Protein AF-A0A2D5YRC3-F1 (afdb_monomer)

Foldseek 3Di:
DDDDDPPPPPPPDPDDDDDDDDDDDDDPDVVVVVVVVVVLVVLLPQQFAADCQFLQVQQPPSVVLLNVLVVLQDDLVVVQVVCCVVPVAGDFLLVSLVSLQVSLVVSLVSLCVSDDPDPVSVLLSVVLNVQRPQDPVSVVVVVVCCVVPVVSRRDGDDPVDPVSVVVCVVSRGPNLLSSQLSVCNRRDHFWQDFWAFLDPPQPSGDPSSNVVNVLSVVLLVVVLVVLVPDDPVNLVVLCVQQVLQQVDDDPDSVRSSVSSSVVSRGDIAGTWGDDPNAIAREAGDRDPAAAELCQQCDPPVVPRGHVLSVLLNVLSSCVSSVPRHFYEYEYRRAYDPVNCVSSVVSGYHYHRD

Mean predicted aligned error: 10.57 Å

Nearest PDB structures (foldseek):
  8wyd-assembly1_A  TM=2.231E-01  e=2.700E+00  Bacillus subtilis
  4kly-assembly1_A  TM=2.829E-01  e=9.266E+00  gamma proteobacterium 'Hot 75m4'

Structure (mmCIF, N/CA/C/O backbone):
data_AF-A0A2D5YRC3-F1
#
_entry.id   AF-A0A2D5YRC3-F1
#
loop_
_atom_site.group_PDB
_atom_site.id
_atom_site.type_symbol
_atom_site.label_atom_id
_atom_site.label_alt_id
_atom_site.label_comp_id
_atom_site.label_asym_id
_atom_site.label_entity_id
_atom_site.label_seq_id
_atom_site.pdbx_PDB_ins_code
_atom_site.Cartn_x
_atom_site.Cartn_y
_atom_site.Cartn_z
_atom_site.occupancy
_atom_site.B_iso_or_equiv
_atom_site.auth_seq_id
_atom_site.auth_comp_id
_atom_site.auth_asym_id
_atom_site.auth_atom_id
_atom_site.pdbx_PDB_model_num
ATOM 1 N N . MET A 1 1 ? -42.669 -10.098 50.858 1.00 32.28 1 MET A N 1
ATOM 2 C CA . MET A 1 1 ? -41.729 -10.599 49.834 1.00 32.28 1 MET A CA 1
ATOM 3 C C . MET A 1 1 ? -42.203 -10.123 48.467 1.00 32.28 1 MET A C 1
ATOM 5 O O . MET A 1 1 ? -43.185 -10.661 47.974 1.00 32.28 1 MET A O 1
ATOM 9 N N . PRO A 1 2 ? -41.599 -9.055 47.922 1.00 34.03 2 PRO A N 1
ATOM 10 C CA . PRO A 1 2 ? -41.966 -8.468 46.635 1.00 34.03 2 PRO A CA 1
ATOM 11 C C . PRO A 1 2 ? -40.951 -8.850 45.546 1.00 34.03 2 PRO A C 1
ATOM 13 O O . PRO A 1 2 ? -39.771 -8.853 45.845 1.00 34.03 2 PRO A O 1
ATOM 16 N N . TYR A 1 3 ? -41.384 -9.105 44.307 1.00 28.97 3 TYR A N 1
ATOM 17 C CA . TYR A 1 3 ? -40.610 -8.854 43.074 1.00 28.97 3 TYR A CA 1
ATOM 18 C C . TYR A 1 3 ? -41.545 -8.940 41.868 1.00 28.97 3 TYR A C 1
ATOM 20 O O . TYR A 1 3 ? -41.539 -9.912 41.132 1.00 28.97 3 TYR A O 1
ATOM 28 N N . PHE A 1 4 ? -42.367 -7.920 41.670 1.00 31.36 4 PHE A N 1
ATOM 29 C CA . PHE A 1 4 ? -42.909 -7.557 40.364 1.00 31.36 4 PHE A CA 1
ATOM 30 C C . PHE A 1 4 ? -43.275 -6.075 40.465 1.00 31.36 4 PHE A C 1
ATOM 32 O O . PHE A 1 4 ? -43.745 -5.632 41.513 1.00 31.36 4 PHE A O 1
ATOM 39 N N . THR A 1 5 ? -43.078 -5.317 39.385 1.00 35.81 5 THR A N 1
ATOM 40 C CA . THR A 1 5 ? -43.432 -3.887 39.233 1.00 35.81 5 THR A CA 1
ATOM 41 C C . THR A 1 5 ? -42.382 -2.841 39.654 1.00 35.81 5 THR A C 1
ATOM 43 O O . THR A 1 5 ? -42.662 -1.954 40.446 1.00 35.81 5 THR A O 1
ATOM 46 N N . ILE A 1 6 ? -41.193 -2.853 39.034 1.00 32.75 6 ILE A N 1
ATOM 47 C CA . ILE A 1 6 ? -40.438 -1.610 38.743 1.00 32.75 6 ILE A CA 1
ATOM 48 C C . ILE A 1 6 ? -39.895 -1.709 37.310 1.00 32.75 6 ILE A C 1
ATOM 50 O O . ILE A 1 6 ? -38.700 -1.803 37.058 1.00 32.75 6 ILE A O 1
ATOM 54 N N . LEU A 1 7 ? -40.815 -1.753 36.349 1.00 30.66 7 LEU A N 1
ATOM 55 C CA . LEU A 1 7 ? -40.525 -1.609 34.922 1.00 30.66 7 LEU A CA 1
ATOM 56 C C . LEU A 1 7 ? -41.537 -0.629 34.317 1.00 30.66 7 LEU A C 1
ATOM 58 O O . LEU A 1 7 ? -42.213 -0.964 33.360 1.00 30.66 7 LEU A O 1
ATOM 62 N N . PHE A 1 8 ? -41.725 0.545 34.933 1.00 29.80 8 PHE A N 1
ATOM 63 C CA . PHE A 1 8 ? -42.614 1.579 34.375 1.00 29.80 8 PHE A CA 1
ATOM 64 C C . PHE A 1 8 ? -42.288 3.035 34.769 1.00 29.80 8 PHE A C 1
ATOM 66 O O . PHE A 1 8 ? -43.007 3.940 34.367 1.00 29.80 8 PHE A O 1
ATOM 73 N N . PHE A 1 9 ? -41.192 3.307 35.495 1.00 27.80 9 PHE A N 1
ATOM 74 C CA . PHE A 1 9 ? -40.934 4.648 36.057 1.00 27.80 9 PHE A CA 1
ATOM 75 C C . PHE A 1 9 ? -39.729 5.426 35.493 1.00 27.80 9 PHE A C 1
ATOM 77 O O . PHE A 1 9 ? -39.383 6.470 36.031 1.00 27.80 9 PHE A O 1
ATOM 84 N N . LEU A 1 10 ? -39.121 5.000 34.377 1.00 29.45 10 LEU A N 1
ATOM 85 C CA . LEU A 1 10 ? -38.036 5.761 33.717 1.00 29.45 10 LEU A CA 1
ATOM 86 C C . LEU A 1 10 ? -38.432 6.404 32.373 1.00 29.45 10 LEU A C 1
ATOM 88 O O . LEU A 1 10 ? -37.564 6.852 31.629 1.00 29.45 10 LEU A O 1
ATOM 92 N N . LEU A 1 11 ? -39.733 6.501 32.069 1.00 29.42 11 LEU A N 1
ATOM 93 C CA . LEU A 1 11 ? -40.248 7.192 30.871 1.00 29.42 11 LEU A CA 1
ATOM 94 C C . LEU A 1 11 ? -40.701 8.644 31.111 1.00 29.42 11 LEU A C 1
ATOM 96 O O . LEU A 1 11 ? -41.151 9.298 30.178 1.00 29.42 11 LEU A O 1
ATOM 100 N N . PHE A 1 12 ? -40.540 9.191 32.317 1.00 32.06 12 PHE A N 1
ATOM 101 C CA . PHE A 1 12 ? -40.972 10.556 32.639 1.00 32.06 12 PHE A CA 1
ATOM 102 C C . PHE A 1 12 ? -39.843 11.387 33.254 1.00 32.06 12 PHE A C 1
ATOM 104 O O . PHE A 1 12 ? -39.864 11.703 34.436 1.00 32.06 12 PHE A O 1
ATOM 111 N N . SER A 1 13 ? -38.840 11.749 32.449 1.00 27.89 13 SER A N 1
ATOM 112 C CA . SER A 1 13 ? -38.094 13.002 32.663 1.00 27.89 13 SER A CA 1
ATOM 113 C C . SER A 1 13 ? -37.314 13.407 31.408 1.00 27.89 13 SER A C 1
ATOM 115 O O . SER A 1 13 ? -36.090 13.482 31.382 1.00 27.89 13 SER A O 1
ATOM 117 N N . CYS A 1 14 ? -38.040 13.630 30.313 1.00 31.09 14 CYS A N 1
ATOM 118 C CA . CYS A 1 14 ? -37.524 14.362 29.157 1.00 31.09 14 CYS A CA 1
ATOM 119 C C . CYS A 1 14 ? -38.519 15.471 28.811 1.00 31.09 14 CYS A C 1
ATOM 121 O O . CYS A 1 14 ? -39.152 15.490 27.763 1.00 31.09 14 CYS A O 1
ATOM 123 N N . ALA A 1 15 ? -38.714 16.367 29.769 1.00 34.16 15 ALA A N 1
ATOM 124 C CA . ALA A 1 15 ? -39.459 17.593 29.573 1.00 34.16 15 ALA A CA 1
ATOM 125 C C . ALA A 1 15 ? -38.749 18.682 30.370 1.00 34.16 15 ALA A C 1
ATOM 127 O O . ALA A 1 15 ? -39.014 18.836 31.553 1.00 34.16 15 ALA A O 1
ATOM 128 N N . GLN A 1 16 ? -37.805 19.379 29.730 1.00 29.97 16 GLN A N 1
ATOM 129 C CA . GLN A 1 16 ? -37.694 20.843 29.755 1.00 29.97 16 GLN A CA 1
ATOM 130 C C . GLN A 1 16 ? -36.421 21.317 29.031 1.00 29.97 16 GLN A C 1
ATOM 132 O O . GLN A 1 16 ? -35.329 20.801 29.242 1.00 29.97 16 GLN A O 1
ATOM 137 N N . HIS A 1 17 ? -36.621 22.332 28.184 1.00 26.22 17 HIS A N 1
ATOM 138 C CA . HIS A 1 17 ? -35.658 23.102 27.384 1.00 26.22 17 HIS A CA 1
ATOM 139 C C . HIS A 1 17 ? -35.199 22.540 26.028 1.00 26.22 17 HIS A C 1
ATOM 141 O O . HIS A 1 17 ? -34.015 22.367 25.757 1.00 26.22 17 HIS A O 1
ATOM 147 N N . ILE A 1 18 ? -36.164 22.434 25.106 1.00 29.16 18 ILE A N 1
ATOM 148 C CA . ILE A 1 18 ? -35.938 22.730 23.683 1.00 29.16 18 ILE A CA 1
ATOM 149 C C . ILE A 1 18 ? -36.705 24.015 23.356 1.00 29.16 18 ILE A C 1
ATOM 151 O O . ILE A 1 18 ? -37.932 24.021 23.284 1.00 29.16 18 ILE A O 1
ATOM 155 N N . SER A 1 19 ? -35.971 25.108 23.151 1.00 25.34 19 SER A N 1
ATOM 156 C CA . SER A 1 19 ? -36.488 26.319 22.516 1.00 25.34 19 SER A CA 1
ATOM 157 C C . SER A 1 19 ? -36.178 26.246 21.022 1.00 25.34 19 SER A C 1
ATOM 159 O O . SER A 1 19 ? -35.036 26.437 20.622 1.00 25.34 19 SER A O 1
ATOM 161 N N . ARG A 1 20 ? -37.227 25.984 20.234 1.00 25.20 20 ARG A N 1
ATOM 162 C CA . ARG A 1 20 ? -37.438 26.361 18.822 1.00 25.20 20 ARG A CA 1
ATOM 163 C C . ARG A 1 20 ? -36.352 26.015 17.792 1.00 25.20 20 ARG A C 1
ATOM 165 O O . ARG A 1 20 ? -35.453 26.810 17.559 1.00 25.20 20 ARG A O 1
ATOM 172 N N . LEU A 1 21 ? -36.618 24.960 17.017 1.00 27.08 21 LEU A N 1
ATOM 173 C CA . LEU A 1 21 ? -36.685 25.009 15.545 1.00 27.08 21 LEU A CA 1
ATOM 174 C C . LEU A 1 21 ? -37.816 24.058 15.078 1.00 27.08 21 LEU A C 1
ATOM 176 O O . LEU A 1 21 ? -37.984 23.009 15.705 1.00 27.08 21 LEU A O 1
ATOM 180 N N . PRO A 1 22 ? -38.629 24.427 14.066 1.00 30.59 22 PRO A N 1
ATOM 181 C CA . PRO A 1 22 ? -39.824 23.678 13.678 1.00 30.59 22 PRO A CA 1
ATOM 182 C C . PRO A 1 22 ? -39.514 22.455 12.802 1.00 30.59 22 PRO A C 1
ATOM 184 O O . PRO A 1 22 ? -38.499 22.395 12.108 1.00 30.59 22 PRO A O 1
ATOM 187 N N . SER A 1 23 ? -40.426 21.490 12.902 1.00 31.86 23 SER A N 1
ATOM 188 C CA . SER A 1 23 ? -40.458 20.164 12.292 1.00 31.86 23 SER A CA 1
ATOM 189 C C . SER A 1 23 ? -40.674 20.185 10.779 1.00 31.86 23 SER A C 1
ATOM 191 O O . SER A 1 23 ? -41.345 21.074 10.270 1.00 31.86 23 SER A O 1
ATOM 193 N N . ASP A 1 24 ? -40.195 19.142 10.092 1.00 30.03 24 ASP A N 1
ATOM 194 C CA . ASP A 1 24 ? -41.127 18.173 9.500 1.00 30.03 24 ASP A CA 1
ATOM 195 C C . ASP A 1 24 ? -40.459 16.836 9.118 1.00 30.03 24 ASP A C 1
ATOM 197 O O . ASP A 1 24 ? -39.491 16.792 8.365 1.00 30.03 24 ASP A O 1
ATOM 201 N N . ASN A 1 25 ? -41.059 15.767 9.669 1.00 29.86 25 ASN A N 1
ATOM 202 C CA . ASN A 1 25 ? -41.104 14.352 9.255 1.00 29.86 25 ASN A CA 1
ATOM 203 C C . ASN A 1 25 ? -39.782 13.551 9.196 1.00 29.86 25 ASN A C 1
ATOM 205 O O . ASN A 1 25 ? -38.933 13.788 8.350 1.00 29.86 25 ASN A O 1
ATOM 209 N N . GLY A 1 26 ? -39.532 12.501 9.985 1.00 27.30 26 GLY A N 1
ATOM 210 C CA . GLY A 1 26 ? -40.342 11.723 10.924 1.00 27.30 26 GLY A CA 1
ATOM 211 C C . GLY A 1 26 ? -39.486 10.569 11.494 1.00 27.30 26 GLY A C 1
ATOM 212 O O . GLY A 1 26 ? -38.502 10.160 10.880 1.00 27.30 26 GLY A O 1
ATOM 213 N N . ASP A 1 27 ? -39.863 10.079 12.677 1.00 30.39 27 ASP A N 1
ATOM 214 C CA . ASP A 1 27 ? -39.301 8.941 13.431 1.00 30.39 27 ASP A CA 1
ATOM 215 C C . ASP A 1 27 ? -37.954 9.111 14.155 1.00 30.39 27 ASP A C 1
ATOM 217 O O . ASP A 1 27 ? -36.992 8.353 13.992 1.00 30.39 27 ASP A O 1
ATOM 221 N N . ASN A 1 28 ? -37.960 10.025 15.129 1.00 42.31 28 ASN A N 1
ATOM 222 C CA . ASN A 1 28 ? -37.022 10.033 16.256 1.00 42.31 28 ASN A CA 1
ATOM 223 C C . ASN A 1 28 ? -37.337 8.908 17.253 1.00 42.31 28 ASN A C 1
ATOM 225 O O . ASN A 1 28 ? -37.752 9.140 18.385 1.00 42.31 28 ASN A O 1
ATOM 229 N N . ASN A 1 29 ? -37.104 7.667 16.839 1.00 37.03 29 ASN A N 1
ATOM 230 C CA . ASN A 1 29 ? -37.024 6.551 17.766 1.00 37.03 29 ASN A CA 1
ATOM 231 C C . ASN A 1 29 ? -35.542 6.396 18.140 1.00 37.03 29 ASN A C 1
ATOM 233 O O . ASN A 1 29 ? -34.728 6.061 17.282 1.00 37.03 29 ASN A O 1
ATOM 237 N N . CYS A 1 30 ? -35.135 6.651 19.388 1.00 38.47 30 CYS A N 1
ATOM 238 C CA . CYS A 1 30 ? -33.737 6.448 19.812 1.00 38.47 30 CYS A CA 1
ATOM 239 C C . CYS A 1 30 ? -33.270 5.001 19.557 1.00 38.47 30 CYS A C 1
ATOM 241 O O . CYS A 1 30 ? -32.105 4.773 19.232 1.00 38.47 30 CYS A O 1
ATOM 243 N N . ALA A 1 31 ? -34.201 4.041 19.580 1.00 33.94 31 ALA A N 1
ATOM 244 C CA . ALA A 1 31 ? -33.980 2.679 19.109 1.00 33.94 31 ALA A CA 1
ATOM 245 C C . ALA A 1 31 ? -33.662 2.623 17.601 1.00 33.94 31 ALA A C 1
ATOM 247 O O . ALA A 1 31 ? -32.717 1.942 17.215 1.00 33.94 31 ALA A O 1
ATOM 248 N N . ASN A 1 32 ? -34.347 3.392 16.748 1.00 32.81 32 ASN A N 1
ATOM 249 C CA . ASN A 1 32 ? -34.021 3.529 15.321 1.00 32.81 32 ASN A CA 1
ATOM 250 C C . ASN A 1 32 ? -32.721 4.303 15.090 1.00 32.81 32 ASN A C 1
ATOM 252 O O . ASN A 1 32 ? -32.012 3.979 14.151 1.00 32.81 32 ASN A O 1
ATOM 256 N N . ALA A 1 33 ? -32.338 5.259 15.940 1.00 37.16 33 ALA A N 1
ATOM 257 C CA . ALA A 1 33 ? -31.041 5.932 15.847 1.00 37.16 33 ALA A CA 1
ATOM 258 C C . ALA A 1 33 ? -29.884 4.983 16.209 1.00 37.16 33 ALA A C 1
ATOM 260 O O . ALA A 1 33 ? -28.882 4.945 15.500 1.00 37.16 33 ALA A O 1
ATOM 261 N N . VAL A 1 34 ? -30.035 4.153 17.248 1.00 36.00 34 VAL A N 1
ATOM 262 C CA . VAL A 1 34 ? -29.069 3.095 17.599 1.00 36.00 34 VAL A CA 1
ATOM 263 C C . VAL A 1 34 ? -29.052 1.997 16.533 1.00 36.00 34 VAL A C 1
ATOM 265 O O . VAL A 1 34 ? -27.975 1.575 16.121 1.00 36.00 34 VAL A O 1
ATOM 268 N N . THR A 1 35 ? -30.209 1.606 15.996 1.00 32.25 35 THR A N 1
ATOM 269 C CA . THR A 1 35 ? -30.315 0.617 14.910 1.00 32.25 35 THR A CA 1
ATOM 270 C C . THR A 1 35 ? -29.808 1.176 13.579 1.00 32.25 35 THR A C 1
ATOM 272 O O . THR A 1 35 ? -29.216 0.429 12.816 1.00 32.25 35 THR A O 1
ATOM 275 N N . ASN A 1 36 ? -29.926 2.480 13.310 1.00 33.53 36 ASN A N 1
ATOM 276 C CA . ASN A 1 36 ? -29.355 3.159 12.139 1.00 33.53 36 ASN A CA 1
ATOM 277 C C . ASN A 1 36 ? -27.864 3.467 12.310 1.00 33.53 36 ASN A C 1
ATOM 279 O O . ASN A 1 36 ? -27.140 3.505 11.321 1.00 33.53 36 ASN A O 1
ATOM 283 N N . ILE A 1 37 ? -27.352 3.612 13.535 1.00 38.00 37 ILE A N 1
ATOM 284 C CA . ILE A 1 37 ? -25.907 3.627 13.814 1.00 38.00 37 ILE A CA 1
ATOM 285 C C . ILE A 1 37 ? -25.335 2.221 13.631 1.00 38.00 37 ILE A C 1
ATOM 287 O O . ILE A 1 37 ? -24.333 2.078 12.935 1.00 38.00 37 ILE A O 1
ATOM 291 N N . TYR A 1 38 ? -26.000 1.186 14.151 1.00 29.66 38 TYR A N 1
ATOM 292 C CA . TYR A 1 38 ? -25.637 -0.201 13.877 1.00 29.66 38 TYR A CA 1
ATOM 293 C C . TYR A 1 38 ? -25.810 -0.547 12.399 1.00 29.66 38 TYR A C 1
ATOM 295 O O . TYR A 1 38 ? -24.942 -1.233 11.898 1.00 29.66 38 TYR A O 1
ATOM 303 N N . ARG A 1 39 ? -26.808 -0.021 11.671 1.00 30.38 39 ARG A N 1
ATOM 304 C CA . ARG A 1 39 ? -27.003 -0.243 10.222 1.00 30.38 39 ARG A CA 1
ATOM 305 C C . ARG A 1 39 ? -26.030 0.537 9.341 1.00 30.38 39 ARG A C 1
ATOM 307 O O . ARG A 1 39 ? -25.493 -0.014 8.387 1.00 30.38 39 ARG A O 1
ATOM 314 N N . SER A 1 40 ? -25.707 1.780 9.690 1.00 32.69 40 SER A N 1
ATOM 315 C CA . SER A 1 40 ? -24.671 2.563 8.995 1.00 32.69 40 SER A CA 1
ATOM 316 C C . SER A 1 40 ? -23.252 2.062 9.289 1.00 32.69 40 SER A C 1
ATOM 318 O O . SER A 1 40 ? -22.365 2.244 8.459 1.00 32.69 40 SER A O 1
ATOM 320 N N . HIS A 1 41 ? -23.040 1.372 10.418 1.00 35.47 41 HIS A N 1
ATOM 321 C CA . HIS A 1 41 ? -21.817 0.613 10.703 1.00 35.47 41 HIS A CA 1
ATOM 322 C C . HIS A 1 41 ? -21.912 -0.875 10.307 1.00 35.47 41 HIS A C 1
ATOM 324 O O . HIS A 1 41 ? -20.880 -1.536 10.274 1.00 35.47 41 HIS A O 1
ATOM 330 N N . SER A 1 42 ? -23.094 -1.426 9.997 1.00 31.36 42 SER A N 1
ATOM 331 C CA . SER A 1 42 ? -23.274 -2.818 9.544 1.00 31.36 42 SER A CA 1
ATOM 332 C C . SER A 1 42 ? -23.328 -2.946 8.035 1.00 31.36 42 SER A C 1
ATOM 334 O O . SER A 1 42 ? -23.091 -4.040 7.538 1.00 31.36 42 SER A O 1
ATOM 336 N N . ASN A 1 43 ? -23.528 -1.855 7.296 1.00 35.66 43 ASN A N 1
ATOM 337 C CA . ASN A 1 43 ? -23.305 -1.822 5.851 1.00 35.66 43 ASN A CA 1
ATOM 338 C C . ASN A 1 43 ? -21.802 -1.685 5.527 1.00 35.66 43 ASN A C 1
ATOM 340 O O . ASN A 1 43 ? -21.400 -1.003 4.590 1.00 35.66 43 ASN A O 1
ATOM 344 N N . TYR A 1 44 ? -20.954 -2.387 6.290 1.00 43.34 44 TYR A N 1
ATOM 345 C CA . TYR A 1 44 ? -19.721 -2.972 5.765 1.00 43.34 44 TYR A CA 1
ATOM 346 C C . TYR A 1 44 ? -20.132 -4.077 4.785 1.00 43.34 44 TYR A C 1
ATOM 348 O O . TYR A 1 44 ? -19.992 -5.265 5.071 1.00 43.34 44 TYR A O 1
ATOM 356 N N . THR A 1 45 ? -20.678 -3.718 3.626 1.00 46.75 45 THR A N 1
ATOM 357 C CA . THR A 1 45 ? -20.771 -4.671 2.521 1.00 46.75 45 THR A CA 1
ATOM 358 C C . THR A 1 45 ? -19.364 -4.806 1.963 1.00 46.75 45 THR A C 1
ATOM 360 O O . THR A 1 45 ? -18.965 -4.071 1.063 1.00 46.75 45 THR A O 1
ATOM 363 N N . ASN A 1 46 ? -18.570 -5.676 2.592 1.00 57.47 46 ASN A N 1
ATOM 364 C CA . ASN A 1 46 ? -17.335 -6.162 2.001 1.00 57.47 46 ASN A CA 1
ATOM 365 C C . ASN A 1 46 ? -17.739 -6.843 0.693 1.00 57.47 46 ASN A C 1
ATOM 367 O O . ASN A 1 46 ? -18.409 -7.872 0.728 1.00 57.47 46 ASN A O 1
ATOM 371 N N . ARG A 1 47 ? -17.424 -6.218 -0.443 1.00 72.31 47 ARG A N 1
ATOM 372 C CA . ARG A 1 47 ? -17.851 -6.725 -1.756 1.00 72.31 47 ARG A CA 1
ATOM 373 C C . ARG A 1 47 ? -16.996 -7.893 -2.239 1.00 72.31 47 ARG A C 1
ATOM 375 O O . ARG A 1 47 ? -17.316 -8.520 -3.240 1.00 72.31 47 ARG A O 1
ATOM 382 N N . ILE A 1 48 ? -15.924 -8.201 -1.515 1.00 79.94 48 ILE A N 1
ATOM 383 C CA . ILE A 1 48 ? -15.022 -9.300 -1.826 1.00 79.94 48 ILE A CA 1
ATOM 384 C C . ILE A 1 48 ? -15.491 -10.525 -1.054 1.00 79.94 48 ILE A C 1
ATOM 386 O O . ILE A 1 48 ? -15.527 -10.523 0.181 1.00 79.94 48 ILE A O 1
ATOM 390 N N . GLN A 1 49 ? -15.827 -11.583 -1.779 1.00 83.19 49 GLN A N 1
ATOM 391 C CA . GLN A 1 49 ? -16.165 -12.873 -1.194 1.00 83.19 49 GLN A CA 1
ATOM 392 C C . GLN A 1 49 ? -14.907 -13.724 -0.998 1.00 83.19 49 GLN A C 1
ATOM 394 O O . GLN A 1 49 ? -13.901 -13.542 -1.682 1.00 83.19 49 GLN A O 1
ATOM 399 N N . VAL A 1 50 ? -14.954 -14.639 -0.031 1.00 82.88 50 VAL A N 1
ATOM 400 C CA . VAL A 1 50 ? -13.892 -15.631 0.166 1.00 82.88 50 VAL A CA 1
ATOM 401 C C . VAL A 1 50 ? -13.918 -16.596 -1.019 1.00 82.88 50 VAL A C 1
ATOM 403 O O . VAL A 1 50 ? -14.912 -17.293 -1.218 1.00 82.88 50 VAL A O 1
ATOM 406 N N . SER A 1 51 ? -12.842 -16.645 -1.805 1.00 86.75 51 SER A N 1
ATOM 407 C CA . SER A 1 51 ? -12.755 -17.603 -2.911 1.00 86.75 51 SER A CA 1
ATOM 408 C C . SER A 1 51 ? -12.631 -19.032 -2.354 1.00 86.75 51 SER A C 1
ATOM 410 O O . SER A 1 51 ? -11.886 -19.222 -1.394 1.00 86.75 51 SER A O 1
ATOM 412 N N . PRO A 1 52 ? -13.273 -20.059 -2.947 1.00 85.69 52 PRO A N 1
ATOM 413 C CA . PRO A 1 52 ? -13.297 -21.420 -2.390 1.00 85.69 52 PRO A CA 1
ATOM 414 C C . PRO A 1 52 ? -11.918 -22.034 -2.096 1.00 85.69 52 PRO A C 1
ATOM 416 O O . PRO A 1 52 ? -11.770 -22.799 -1.149 1.00 85.69 52 PRO A O 1
ATOM 419 N N . ASN A 1 53 ? -10.900 -21.664 -2.877 1.00 85.69 53 ASN A N 1
ATOM 420 C CA . ASN A 1 53 ? -9.536 -22.182 -2.749 1.00 85.69 53 ASN A CA 1
ATOM 421 C C . ASN A 1 53 ? -8.570 -21.220 -2.032 1.00 85.69 53 ASN A C 1
ATOM 423 O O . ASN A 1 53 ? -7.364 -21.484 -1.993 1.00 85.69 53 ASN A O 1
ATOM 427 N N . SER A 1 54 ? -9.063 -20.103 -1.483 1.00 88.81 54 SER A N 1
ATOM 428 C CA . SER A 1 54 ? -8.225 -19.105 -0.812 1.00 88.81 54 SER A CA 1
ATOM 429 C C . SER A 1 54 ? -7.799 -19.538 0.594 1.00 88.81 54 SER A C 1
ATOM 431 O O . SER A 1 54 ? -8.355 -20.463 1.192 1.00 88.81 54 SER A O 1
ATOM 433 N N . HIS A 1 55 ? -6.826 -18.825 1.169 1.00 87.19 55 HIS A N 1
ATOM 434 C CA . HIS A 1 55 ? -6.383 -19.047 2.553 1.00 87.19 55 HIS A CA 1
ATOM 435 C C . HIS A 1 55 ? -7.522 -18.879 3.571 1.00 87.19 55 HIS A C 1
ATOM 437 O O . HIS A 1 55 ? -7.619 -19.629 4.539 1.00 87.19 55 HIS A O 1
ATOM 443 N N . GLY A 1 56 ? -8.418 -17.921 3.333 1.00 87.81 56 GLY A N 1
ATOM 444 C CA . GLY A 1 56 ? -9.594 -17.633 4.151 1.00 87.81 56 GLY A CA 1
ATOM 445 C C . GLY A 1 56 ? -10.625 -18.759 4.153 1.00 87.81 56 GLY A C 1
ATOM 446 O O . GLY A 1 56 ? -11.205 -19.024 5.203 1.00 87.81 56 GLY A O 1
ATOM 447 N N . ALA A 1 57 ? -10.809 -19.474 3.036 1.00 87.69 57 ALA A N 1
ATOM 448 C CA . ALA A 1 57 ? -11.713 -20.628 2.975 1.00 87.69 57 ALA A CA 1
ATOM 449 C C . ALA A 1 57 ? -11.234 -21.789 3.860 1.00 87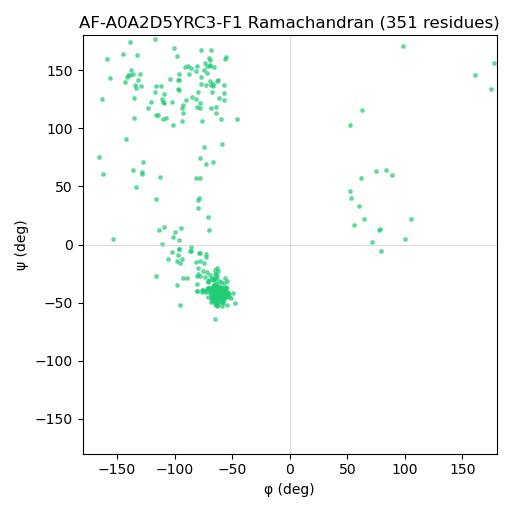.69 57 ALA A C 1
ATOM 451 O O . ALA A 1 57 ? -12.040 -22.528 4.422 1.00 87.69 57 ALA A O 1
ATOM 452 N N . ARG A 1 58 ? -9.914 -21.911 4.045 1.00 85.94 58 ARG A N 1
ATOM 453 C CA . ARG A 1 58 ? -9.283 -22.930 4.901 1.00 85.94 58 ARG A CA 1
ATOM 454 C C . ARG A 1 58 ? -9.341 -22.582 6.390 1.00 85.94 58 ARG A C 1
ATOM 456 O O . ARG A 1 58 ? -8.956 -23.403 7.219 1.00 85.94 58 ARG A O 1
ATOM 463 N N . LEU A 1 59 ? -9.795 -21.377 6.745 1.00 83.19 59 LEU A N 1
ATOM 464 C CA . LEU A 1 59 ? -9.846 -20.895 8.119 1.00 83.19 59 LEU A CA 1
ATOM 465 C C . LEU A 1 59 ? -11.303 -20.848 8.622 1.00 83.19 59 LEU A C 1
ATOM 467 O O . LEU A 1 59 ? -12.070 -19.964 8.232 1.00 83.19 59 LEU A O 1
ATOM 471 N N . PRO A 1 60 ? -11.706 -21.742 9.546 1.00 83.25 60 PRO A N 1
ATOM 472 C CA . PRO A 1 60 ? -13.077 -21.784 10.043 1.00 83.25 60 PRO A CA 1
ATOM 473 C C . PRO A 1 60 ? -13.530 -20.451 10.646 1.00 83.25 60 PRO A C 1
ATOM 475 O O . PRO A 1 60 ? -12.840 -19.859 11.491 1.00 83.25 60 PRO A O 1
ATOM 478 N N . GLY A 1 61 ? -14.708 -19.992 10.214 1.00 85.06 61 GLY A N 1
ATOM 479 C CA . GLY A 1 61 ? -15.334 -18.754 10.684 1.00 85.06 61 GLY A CA 1
ATOM 480 C C . GLY A 1 61 ? -14.559 -17.481 10.333 1.00 85.06 61 GLY A C 1
ATOM 481 O O . GLY A 1 61 ? -14.732 -16.471 11.017 1.00 85.06 61 GLY A O 1
ATOM 482 N N . TYR A 1 62 ? -13.691 -17.519 9.314 1.00 86.88 62 TYR A N 1
ATOM 483 C CA . TYR A 1 62 ? -12.808 -16.413 8.942 1.00 86.88 62 TYR A CA 1
ATOM 484 C C . TYR A 1 62 ? -13.520 -15.054 8.854 1.00 86.88 62 TYR A C 1
ATOM 486 O O . TYR A 1 62 ? -13.093 -14.097 9.500 1.00 86.88 62 TYR A O 1
ATOM 494 N N . GLU A 1 63 ? -14.642 -14.970 8.136 1.00 86.88 63 GLU A N 1
ATOM 495 C CA . GLU A 1 63 ? -15.358 -13.701 7.955 1.00 86.88 63 GLU A CA 1
ATOM 496 C C . GLU A 1 63 ? -15.881 -13.122 9.274 1.00 86.88 63 GLU A C 1
ATOM 498 O O . GLU A 1 63 ? -15.767 -11.919 9.520 1.00 86.88 63 GLU A O 1
ATOM 503 N N . ALA A 1 64 ? -16.400 -13.975 10.161 1.00 87.12 64 ALA A N 1
ATOM 504 C CA . ALA A 1 64 ? -16.854 -13.558 11.483 1.00 87.12 64 ALA A CA 1
ATOM 505 C C . ALA A 1 64 ? -15.681 -13.057 12.341 1.00 87.12 64 ALA A C 1
ATOM 507 O O . ALA A 1 64 ? -15.806 -12.033 13.019 1.00 87.12 64 ALA A O 1
ATOM 508 N N . LYS A 1 65 ? -14.523 -13.727 12.269 1.00 87.44 65 LYS A N 1
ATOM 509 C CA . LYS A 1 65 ? -13.303 -13.312 12.976 1.00 87.44 65 LYS A CA 1
ATOM 510 C C . LYS A 1 65 ? -12.781 -11.969 12.460 1.00 87.44 65 LYS A C 1
ATOM 512 O O . LYS A 1 65 ? -12.531 -11.074 13.265 1.00 87.44 65 LYS A O 1
ATOM 517 N N . MET A 1 66 ? -12.697 -11.772 11.143 1.00 86.88 66 MET A N 1
ATOM 518 C CA . MET A 1 66 ? -12.277 -10.487 10.569 1.00 86.88 66 MET A CA 1
ATOM 519 C C . MET A 1 66 ? -13.255 -9.363 10.894 1.00 86.88 66 MET A C 1
ATOM 521 O O . MET A 1 66 ? -12.828 -8.282 11.299 1.00 86.88 66 MET A O 1
ATOM 525 N N . LYS A 1 67 ? -14.568 -9.610 10.803 1.00 87.06 67 LYS A N 1
ATOM 526 C CA . LYS A 1 67 ? -15.592 -8.639 11.218 1.00 87.06 67 LYS A CA 1
ATOM 527 C C . LYS A 1 67 ? -15.400 -8.219 12.678 1.00 87.06 67 LYS A C 1
ATOM 529 O O . LYS A 1 67 ? -15.470 -7.029 12.988 1.00 87.06 67 LYS A O 1
ATOM 534 N N . LYS A 1 68 ? -15.103 -9.177 13.561 1.00 87.31 68 LYS A N 1
ATOM 535 C CA . LYS A 1 68 ? -14.796 -8.918 14.971 1.00 87.31 68 LYS A CA 1
ATOM 536 C C . LYS A 1 68 ? -13.529 -8.067 15.126 1.00 87.31 68 LYS A C 1
ATOM 538 O O . LYS A 1 68 ? -13.577 -7.060 15.827 1.00 87.31 68 LYS A O 1
ATOM 543 N N . ILE A 1 69 ? -12.439 -8.387 14.427 1.00 87.88 69 ILE A N 1
ATOM 544 C CA . ILE A 1 69 ? -11.191 -7.600 14.454 1.00 87.88 69 ILE A CA 1
ATOM 545 C C . ILE A 1 69 ? -11.430 -6.154 13.996 1.00 87.88 69 ILE A C 1
ATOM 547 O O . ILE A 1 69 ? -11.075 -5.218 14.713 1.00 87.88 69 ILE A O 1
ATOM 551 N N . PHE A 1 70 ? -12.101 -5.951 12.855 1.00 86.00 70 PHE A N 1
ATOM 552 C CA . PHE A 1 70 ? -12.428 -4.613 12.348 1.00 86.00 70 PHE A CA 1
ATOM 553 C C . PHE A 1 70 ? -13.290 -3.805 13.328 1.00 86.00 70 PHE A C 1
ATOM 555 O O . PHE A 1 70 ? -13.138 -2.586 13.413 1.00 86.00 70 PHE A O 1
ATOM 562 N N . SER A 1 71 ? -14.162 -4.459 14.103 1.00 85.50 71 SER A N 1
ATOM 563 C CA . SER A 1 71 ? -14.989 -3.772 15.103 1.00 85.50 71 SER A CA 1
ATOM 564 C C . SER A 1 71 ? -14.169 -3.140 16.240 1.00 85.50 71 SER A C 1
ATOM 566 O O . SER A 1 71 ? -14.563 -2.093 16.770 1.00 85.50 71 SER A O 1
ATOM 568 N N . TYR A 1 72 ? -12.999 -3.713 16.552 1.00 87.19 72 TYR A N 1
ATOM 569 C CA . TYR A 1 72 ? -12.079 -3.233 17.587 1.00 87.19 72 TYR A CA 1
ATOM 570 C C . TYR A 1 72 ? -11.109 -2.146 17.115 1.00 87.19 72 TYR A C 1
ATOM 572 O O . TYR A 1 72 ? -10.400 -1.580 17.946 1.00 87.19 72 TYR A O 1
ATOM 580 N N . VAL A 1 73 ? -11.087 -1.812 15.819 1.00 87.19 73 VAL A N 1
ATOM 581 C CA . VAL A 1 73 ? -10.224 -0.741 15.302 1.00 87.19 73 VAL A CA 1
ATOM 582 C C . VAL A 1 73 ? -10.526 0.570 16.046 1.00 87.19 73 VAL A C 1
ATOM 584 O O . VAL A 1 73 ? -11.687 1.002 16.093 1.00 87.19 73 VAL A O 1
ATOM 587 N N . PRO A 1 74 ? -9.516 1.216 16.660 1.00 86.75 74 PRO A N 1
ATOM 588 C CA . PRO A 1 74 ? -9.747 2.382 17.497 1.00 86.75 74 PRO A CA 1
ATOM 589 C C . PRO A 1 74 ? -10.260 3.577 16.696 1.00 86.75 74 PRO A C 1
ATOM 591 O O . PRO A 1 74 ? -9.733 3.934 15.643 1.00 86.75 74 PRO A O 1
ATOM 594 N N . SER A 1 75 ? -11.257 4.259 17.255 1.00 88.31 75 SER A N 1
ATOM 595 C CA . SER A 1 75 ? -11.785 5.517 16.732 1.00 88.31 75 SER A CA 1
ATOM 596 C C . SER A 1 75 ? -11.979 6.484 17.889 1.00 88.31 75 SER A C 1
ATOM 598 O O . SER A 1 75 ? -12.891 6.312 18.692 1.00 88.31 75 SER A O 1
ATOM 600 N N . ILE A 1 76 ? -11.132 7.519 17.962 1.00 88.94 76 ILE A N 1
ATOM 601 C CA . ILE A 1 76 ? -11.225 8.550 19.013 1.00 88.94 76 ILE A CA 1
ATOM 602 C C . ILE A 1 76 ? -12.612 9.196 19.000 1.00 88.94 76 ILE A C 1
ATOM 604 O O . ILE A 1 76 ? -13.209 9.370 20.052 1.00 88.94 76 ILE A O 1
ATOM 608 N N . LYS A 1 77 ? -13.162 9.482 17.814 1.00 88.94 77 LYS A N 1
ATOM 609 C CA . LYS A 1 77 ? -14.502 10.061 17.678 1.00 88.94 77 LYS A CA 1
ATOM 610 C C . LYS A 1 77 ? -15.581 9.160 18.286 1.00 88.94 77 LYS A C 1
ATOM 612 O O . LYS A 1 77 ? -16.461 9.648 18.989 1.00 88.94 77 LYS A O 1
ATOM 617 N N . ARG A 1 78 ? -15.509 7.846 18.029 1.00 88.88 78 ARG A N 1
ATOM 618 C CA . ARG A 1 78 ? -16.438 6.864 18.610 1.00 88.88 78 ARG A CA 1
ATOM 619 C C . ARG A 1 78 ? -16.270 6.792 20.128 1.00 88.88 78 ARG A C 1
ATOM 621 O O . ARG A 1 78 ? -17.250 6.964 20.837 1.00 88.88 78 ARG A O 1
ATOM 628 N N . PHE A 1 79 ? -15.032 6.658 20.599 1.00 92.62 79 PHE A N 1
ATOM 629 C CA . PHE A 1 79 ? -14.707 6.611 22.023 1.00 92.62 79 PHE A CA 1
ATOM 630 C C . PHE A 1 79 ? -15.199 7.848 22.782 1.00 92.62 79 PHE A C 1
ATOM 632 O O . PHE A 1 79 ? -15.858 7.713 23.801 1.00 92.62 79 PHE A O 1
ATOM 639 N N . VAL A 1 80 ? -14.942 9.056 22.274 1.00 92.81 80 VAL A N 1
ATOM 640 C CA . VAL A 1 80 ? -15.391 10.309 22.905 1.00 92.81 80 VAL A CA 1
ATOM 641 C C . VAL A 1 80 ? -16.916 10.376 22.972 1.00 92.81 80 VAL A C 1
ATOM 643 O O . VAL A 1 80 ? -17.463 10.814 23.982 1.00 92.81 80 VAL A O 1
ATOM 646 N N . LYS A 1 81 ? -17.609 9.928 21.916 1.00 93.12 81 LYS A N 1
ATOM 647 C CA . LYS A 1 81 ? -19.075 9.877 21.882 1.00 93.12 81 LYS A CA 1
ATOM 648 C C . LYS A 1 81 ? -19.633 8.899 22.921 1.00 93.12 81 LYS A C 1
ATOM 650 O O . LYS A 1 81 ? -20.549 9.271 23.647 1.00 93.12 81 LYS A O 1
ATOM 655 N N . GLU A 1 82 ? -19.091 7.685 22.981 1.00 93.06 82 GLU A N 1
ATOM 656 C CA . GLU A 1 82 ? -19.492 6.638 23.935 1.00 93.06 82 GLU A CA 1
ATOM 657 C C . GLU A 1 82 ? -19.194 7.071 25.377 1.00 93.06 82 GLU A C 1
ATOM 659 O O . GLU A 1 82 ? -20.094 7.096 26.211 1.00 93.06 82 GLU A O 1
ATOM 664 N N . TYR A 1 83 ? -17.984 7.573 25.636 1.00 95.19 83 TYR A N 1
ATOM 665 C CA . TYR A 1 83 ? -17.581 8.082 26.947 1.00 95.19 83 TYR A CA 1
ATOM 666 C C . TYR A 1 83 ? -18.496 9.216 27.426 1.00 95.19 83 TYR A C 1
ATOM 668 O O . TYR A 1 83 ? -18.898 9.228 28.587 1.00 95.19 83 TYR A O 1
ATOM 676 N N . LYS A 1 84 ? -18.863 10.158 26.542 1.00 93.81 84 LYS A N 1
ATOM 677 C CA . LYS A 1 84 ? -19.780 11.258 26.881 1.00 93.81 84 LYS A CA 1
ATOM 678 C C . LYS A 1 84 ? -21.193 10.769 27.184 1.00 93.81 84 LYS A C 1
ATOM 680 O O . LYS A 1 84 ? -21.843 11.349 28.049 1.00 93.81 84 LYS A O 1
ATOM 685 N N . ALA A 1 85 ? -21.664 9.734 26.492 1.00 95.12 85 ALA A N 1
ATOM 686 C CA . ALA A 1 85 ? -22.965 9.137 26.770 1.00 95.12 85 ALA A CA 1
ATOM 687 C C . ALA A 1 85 ? -22.996 8.460 28.151 1.00 95.12 85 ALA A C 1
ATOM 689 O O . ALA A 1 85 ? -23.983 8.593 28.866 1.00 95.12 85 ALA A O 1
ATOM 690 N N . GLU A 1 86 ? -21.908 7.794 28.539 1.00 94.81 86 GLU A N 1
ATOM 691 C CA . GLU A 1 86 ? -21.801 7.070 29.813 1.00 94.81 86 GLU A CA 1
ATOM 692 C C . GLU A 1 86 ? -21.493 7.984 31.010 1.00 94.81 86 GLU A C 1
ATOM 694 O O . GLU A 1 86 ? -22.052 7.806 32.087 1.00 94.81 86 GLU A O 1
ATOM 699 N N . ASN A 1 87 ? -20.621 8.981 30.829 1.00 94.44 87 ASN A N 1
ATOM 700 C CA . ASN A 1 87 ? -20.050 9.779 31.924 1.00 94.44 87 ASN A CA 1
ATOM 701 C C . ASN A 1 87 ? -20.541 11.235 31.942 1.00 94.44 87 ASN A C 1
ATOM 703 O O . ASN A 1 87 ? -20.087 12.024 32.767 1.00 94.44 87 ASN A O 1
ATOM 707 N N . GLN A 1 88 ? -21.408 11.626 30.999 1.00 93.75 88 GLN A N 1
ATOM 708 C CA . GLN A 1 88 ? -21.933 12.993 30.836 1.00 93.75 88 GLN A CA 1
ATOM 709 C C . GLN A 1 88 ? -20.849 14.084 30.683 1.00 93.75 88 GLN A C 1
ATOM 711 O O . GLN A 1 88 ? -21.114 15.278 30.805 1.00 93.75 88 GLN A O 1
ATOM 716 N N . THR A 1 89 ? -19.613 13.696 30.367 1.00 93.94 89 THR A N 1
ATOM 717 C CA . THR A 1 89 ? -18.459 14.588 30.203 1.00 93.94 89 THR A CA 1
ATOM 718 C C . THR A 1 89 ? -17.533 14.072 29.104 1.00 93.94 89 THR A C 1
ATOM 720 O O . THR A 1 89 ? -17.647 12.926 28.680 1.00 93.94 89 THR A O 1
ATOM 723 N N . THR A 1 90 ? -16.619 14.900 28.599 1.00 93.69 90 THR A N 1
ATOM 724 C CA . THR A 1 90 ? -15.608 14.438 27.636 1.00 93.69 90 THR A CA 1
ATOM 725 C C . THR A 1 90 ? -14.443 13.752 28.356 1.00 93.69 90 THR A C 1
ATOM 727 O O . THR A 1 90 ? -14.124 14.107 29.495 1.00 93.69 90 THR A O 1
ATOM 730 N N . PRO A 1 91 ? -13.772 12.772 27.731 1.00 95.94 91 PRO A N 1
ATOM 731 C CA . PRO A 1 91 ? -12.622 12.127 28.350 1.00 95.94 91 PRO A CA 1
ATOM 732 C C . PRO A 1 91 ? -11.465 13.116 28.509 1.00 95.94 91 PRO A C 1
ATOM 734 O O . PRO A 1 91 ? -11.313 14.066 27.741 1.00 95.94 91 PRO A O 1
ATOM 737 N N . LEU A 1 92 ? -10.618 12.882 29.499 1.00 96.19 92 LEU A N 1
ATOM 738 C CA . LEU A 1 92 ? -9.308 13.505 29.612 1.00 96.19 92 LEU A CA 1
ATOM 739 C C . LEU A 1 92 ? -8.374 12.985 28.517 1.00 96.19 92 LEU A C 1
ATOM 741 O O . LEU A 1 92 ? -8.483 11.846 28.056 1.00 96.19 92 LEU A O 1
ATOM 745 N N . ASN A 1 93 ? -7.374 13.786 28.161 1.00 93.94 93 ASN A N 1
ATOM 746 C CA . ASN A 1 93 ? -6.344 13.387 27.202 1.00 93.94 93 ASN A CA 1
ATOM 747 C C . ASN A 1 93 ? -5.607 12.102 27.625 1.00 93.94 93 ASN A C 1
ATOM 749 O O . ASN A 1 93 ? -5.262 11.279 26.773 1.00 93.94 93 ASN A O 1
ATOM 753 N N . LYS A 1 94 ? -5.426 11.868 28.935 1.00 93.81 94 LYS A N 1
ATOM 754 C CA . LYS A 1 94 ? -4.884 10.597 29.452 1.00 93.81 94 LYS A CA 1
ATOM 755 C C . LYS A 1 94 ? -5.771 9.384 29.168 1.00 93.81 94 LYS A C 1
ATOM 757 O O . LYS A 1 94 ? -5.243 8.305 28.910 1.00 93.81 94 LYS A O 1
ATOM 762 N N . GLU A 1 95 ? -7.089 9.554 29.181 1.00 95.12 95 GLU A N 1
ATOM 763 C CA . GLU A 1 95 ? -8.052 8.477 28.929 1.00 95.12 95 GLU A CA 1
ATOM 764 C C . GLU A 1 95 ? -8.119 8.156 27.436 1.00 95.12 95 GLU A C 1
ATOM 766 O O . GLU A 1 95 ? -8.101 6.986 27.063 1.00 95.12 95 GLU A O 1
ATOM 771 N N . VAL A 1 96 ? -8.066 9.178 26.572 1.00 93.00 96 VAL A N 1
ATOM 772 C CA . VAL A 1 96 ? -7.929 8.992 25.117 1.00 93.00 96 VAL A CA 1
ATOM 773 C C . VAL A 1 96 ? -6.649 8.220 24.782 1.00 93.00 96 VAL A C 1
ATOM 775 O O . VAL A 1 96 ? -6.682 7.276 23.990 1.00 93.00 96 VAL A O 1
ATOM 778 N N . LEU A 1 97 ? -5.521 8.571 25.409 1.00 90.44 97 LEU A N 1
ATOM 779 C CA . LEU A 1 97 ? -4.255 7.865 25.198 1.00 90.44 97 LEU A CA 1
ATOM 780 C C . LEU A 1 97 ? -4.323 6.405 25.672 1.00 90.44 97 LEU A C 1
ATOM 782 O O . LEU A 1 97 ? -3.858 5.504 24.973 1.00 90.44 97 LEU A O 1
ATOM 786 N N . ALA A 1 98 ? -4.907 6.161 26.848 1.00 90.69 98 ALA A N 1
ATOM 787 C CA . ALA A 1 98 ? -5.085 4.816 27.393 1.00 90.69 98 ALA A CA 1
ATOM 788 C C . ALA A 1 98 ? -6.007 3.954 26.515 1.00 90.69 98 ALA A C 1
ATOM 790 O O . ALA A 1 98 ? -5.706 2.778 26.283 1.00 90.69 98 ALA A O 1
ATOM 791 N N . TYR A 1 99 ? -7.076 4.545 25.975 1.00 91.62 99 TYR A N 1
ATOM 792 C CA . TYR A 1 99 ? -7.970 3.901 25.017 1.00 91.62 99 TYR A CA 1
ATOM 793 C C . TYR A 1 99 ? -7.217 3.432 23.768 1.00 91.62 99 TYR A C 1
ATOM 795 O O . TYR A 1 99 ? -7.326 2.262 23.408 1.00 91.62 99 TYR A O 1
ATOM 803 N N . LEU A 1 100 ? -6.407 4.297 23.141 1.00 89.00 100 LEU A N 1
ATOM 804 C CA . LEU A 1 100 ? -5.645 3.936 21.935 1.00 89.00 100 LEU A CA 1
ATOM 805 C C . LEU A 1 100 ? -4.723 2.734 22.174 1.00 89.00 100 LEU A C 1
ATOM 807 O O . LEU A 1 100 ? -4.709 1.796 21.379 1.00 89.00 100 LEU A O 1
ATOM 811 N N . VAL A 1 101 ? -3.995 2.736 23.293 1.00 87.50 101 VAL A N 1
ATOM 812 C CA . VAL A 1 101 ? -3.080 1.643 23.659 1.00 87.50 101 VAL A CA 1
ATOM 813 C C . VAL A 1 101 ? -3.842 0.341 23.910 1.00 87.50 101 VAL A C 1
ATOM 815 O O . VAL A 1 101 ? -3.434 -0.718 23.435 1.00 87.50 101 VAL A O 1
ATOM 818 N N . THR A 1 102 ? -4.955 0.412 24.640 1.00 88.38 102 THR A N 1
ATOM 819 C CA . THR A 1 102 ? -5.764 -0.765 24.989 1.00 88.38 102 THR A CA 1
ATOM 820 C C . THR A 1 102 ? -6.439 -1.362 23.758 1.00 88.38 102 THR A C 1
ATOM 822 O O . THR A 1 102 ? -6.381 -2.572 23.545 1.00 88.38 102 THR A O 1
ATOM 825 N N . ALA A 1 103 ? -7.022 -0.517 22.906 1.00 86.44 103 ALA A N 1
ATOM 826 C CA . ALA A 1 103 ? -7.638 -0.937 21.655 1.00 86.44 103 ALA A CA 1
ATOM 827 C C . ALA A 1 103 ? -6.613 -1.570 20.703 1.00 86.44 103 ALA A C 1
ATOM 829 O O . ALA A 1 103 ? -6.910 -2.600 20.102 1.00 86.44 103 ALA A O 1
ATOM 830 N N . ASN A 1 104 ? -5.391 -1.025 20.624 1.00 87.19 104 ASN A N 1
ATOM 831 C CA . ASN A 1 104 ? -4.315 -1.628 19.837 1.00 87.19 104 ASN A CA 1
ATOM 832 C C . ASN A 1 104 ? -4.011 -3.063 20.311 1.00 87.19 104 ASN A C 1
ATOM 834 O O . ASN A 1 104 ? -4.126 -4.017 19.541 1.00 87.19 104 ASN A O 1
ATOM 838 N N . LYS A 1 105 ? -3.757 -3.243 21.615 1.00 87.00 105 LYS A N 1
ATOM 839 C CA . LYS A 1 105 ? -3.534 -4.575 22.205 1.00 87.00 105 LYS A CA 1
ATOM 840 C C . LYS A 1 105 ? -4.688 -5.539 21.932 1.00 87.00 105 LYS A C 1
ATOM 842 O O . LYS A 1 105 ? -4.452 -6.722 21.690 1.00 87.00 105 LYS A O 1
ATOM 847 N N . LYS A 1 106 ? -5.931 -5.048 21.950 1.00 87.94 106 LYS A N 1
ATOM 848 C CA . LYS A 1 106 ? -7.108 -5.870 21.652 1.00 87.94 106 LYS A CA 1
ATOM 849 C C . LYS A 1 106 ? -7.119 -6.343 20.198 1.00 87.94 106 LYS A C 1
ATOM 851 O O . LYS A 1 106 ? -7.333 -7.530 19.970 1.00 87.94 106 LYS A O 1
ATOM 856 N N . VAL A 1 107 ? -6.837 -5.460 19.237 1.00 88.31 107 VAL A N 1
ATOM 857 C CA . VAL A 1 107 ? -6.715 -5.829 17.815 1.00 88.31 107 VAL A CA 1
ATOM 858 C C . VAL A 1 107 ? -5.605 -6.863 17.614 1.00 88.31 107 VAL A C 1
ATOM 860 O O . VAL A 1 107 ? -5.844 -7.882 16.975 1.00 88.31 107 VAL A O 1
ATOM 863 N N . ILE A 1 108 ? -4.429 -6.658 18.215 1.00 87.00 108 ILE A N 1
ATOM 864 C CA . ILE A 1 108 ? -3.298 -7.598 18.128 1.00 87.00 108 ILE A CA 1
ATOM 865 C C . ILE A 1 108 ? -3.652 -8.961 18.722 1.00 87.00 108 ILE A C 1
ATOM 867 O O . ILE A 1 108 ? -3.313 -9.993 18.144 1.00 87.00 108 ILE A O 1
ATOM 871 N N . SER A 1 109 ? -4.331 -8.986 19.869 1.00 86.69 109 SER A N 1
ATOM 872 C CA . SER A 1 109 ? -4.773 -10.226 20.511 1.00 86.69 109 SER A CA 1
ATOM 873 C C . SER A 1 109 ? -5.745 -11.006 19.623 1.00 86.69 109 SER A C 1
ATOM 875 O O . SER A 1 109 ? -5.587 -12.214 19.456 1.00 86.69 109 SER A O 1
ATOM 877 N N . GLU A 1 110 ? -6.706 -10.323 18.999 1.00 87.38 110 GLU A N 1
ATOM 878 C CA . GLU A 1 110 ? -7.668 -10.960 18.095 1.00 87.38 110 GLU A CA 1
ATOM 879 C C . GLU A 1 110 ? -7.002 -11.402 16.781 1.00 87.38 110 GLU A C 1
ATOM 881 O O . GLU A 1 110 ? -7.271 -12.508 16.320 1.00 87.38 110 GLU A O 1
ATOM 886 N N . LEU A 1 111 ? -6.058 -10.629 16.232 1.00 85.19 111 LEU A N 1
ATOM 887 C CA . LEU A 1 111 ? -5.211 -11.068 15.113 1.00 85.19 111 LEU A CA 1
ATOM 888 C C . LEU A 1 111 ? -4.413 -12.324 15.473 1.00 85.19 111 LEU A C 1
ATOM 890 O O . LEU A 1 111 ? -4.401 -13.287 14.718 1.00 85.19 111 LEU A O 1
ATOM 894 N N . SER A 1 112 ? -3.811 -12.358 16.662 1.00 81.12 112 SER A N 1
ATOM 895 C CA . SER A 1 112 ? -3.052 -13.517 17.153 1.00 81.12 112 SER A CA 1
ATOM 896 C C . SER A 1 112 ? -3.933 -14.753 17.358 1.00 81.12 112 SER A C 1
ATOM 898 O O . SER A 1 112 ? -3.430 -15.874 17.370 1.00 81.12 112 SER A O 1
ATOM 900 N N . SER A 1 113 ? -5.248 -14.565 17.517 1.00 79.38 113 SER A N 1
ATOM 901 C CA . SER A 1 113 ? -6.220 -15.659 17.610 1.00 79.38 113 SER A CA 1
ATOM 902 C C . SER A 1 113 ? -6.563 -16.281 16.255 1.00 79.38 113 SER A C 1
ATOM 904 O O . SER A 1 113 ? -7.093 -17.391 16.217 1.00 79.38 113 SER A O 1
ATOM 906 N N . LEU A 1 114 ? -6.203 -15.632 15.138 1.00 77.44 114 LEU A N 1
ATOM 907 C CA . L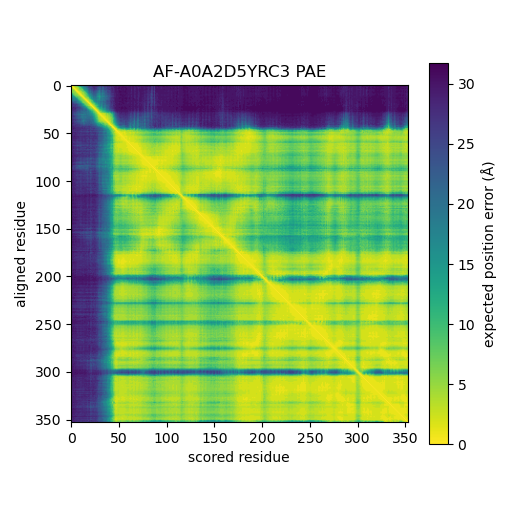EU A 1 114 ? -6.342 -16.180 13.784 1.00 77.44 114 LEU A CA 1
ATOM 908 C C . LEU A 1 114 ? -5.353 -17.328 13.501 1.00 77.44 114 LEU A C 1
ATOM 910 O O . LEU A 1 114 ? -5.058 -17.579 12.336 1.00 77.44 114 LEU A O 1
ATOM 914 N N . LYS A 1 115 ? -4.849 -18.029 14.535 1.00 63.62 115 LYS A N 1
ATOM 915 C CA . LYS A 1 115 ? -3.909 -19.151 14.414 1.00 63.62 115 LYS A CA 1
ATOM 916 C C . LYS A 1 115 ? -4.389 -20.100 13.324 1.00 63.62 115 LYS A C 1
ATOM 918 O O . LYS A 1 115 ? -5.371 -20.821 13.494 1.00 63.62 115 LYS A O 1
ATOM 923 N N . ALA A 1 116 ? -3.682 -20.079 12.208 1.00 59.19 116 ALA A N 1
ATOM 924 C CA . ALA A 1 116 ? -3.840 -21.054 11.160 1.00 59.19 116 ALA A CA 1
ATOM 925 C C . ALA A 1 116 ? -2.767 -22.115 11.362 1.00 59.19 116 ALA A C 1
ATOM 927 O O . ALA A 1 116 ? -1.618 -21.798 11.658 1.00 59.19 116 ALA A O 1
ATOM 928 N N . HIS A 1 117 ? -3.114 -23.373 11.124 1.00 58.41 117 HIS A N 1
ATOM 929 C CA . HIS A 1 117 ? -2.143 -24.466 11.055 1.00 58.41 117 HIS A CA 1
ATOM 930 C C . HIS A 1 117 ? -1.242 -24.379 9.799 1.00 58.41 117 HIS A C 1
ATOM 932 O O . HIS A 1 117 ? -0.551 -25.336 9.474 1.00 58.41 117 HIS A O 1
ATOM 938 N N . HIS A 1 118 ? -1.249 -23.238 9.091 1.00 65.25 118 HIS A N 1
ATOM 939 C CA . HIS A 1 118 ? -0.489 -22.986 7.872 1.00 65.25 118 HIS A CA 1
ATOM 940 C C . HIS A 1 118 ? 0.627 -21.953 8.138 1.00 65.25 118 HIS A C 1
ATOM 942 O O . HIS A 1 118 ? 0.322 -20.841 8.597 1.00 65.25 118 HIS A O 1
ATOM 948 N N . PRO A 1 119 ? 1.901 -22.273 7.840 1.00 68.88 119 PRO A N 1
ATOM 949 C CA . PRO A 1 119 ? 3.037 -21.368 8.041 1.00 68.88 119 PRO A CA 1
ATOM 950 C C . PRO A 1 119 ? 2.877 -20.002 7.356 1.00 68.88 119 PRO A C 1
ATOM 952 O O . PRO A 1 119 ? 3.130 -18.974 7.983 1.00 68.88 119 PRO A O 1
ATOM 955 N N . ASP A 1 120 ? 2.370 -19.977 6.119 1.00 67.62 120 ASP A N 1
ATOM 956 C CA . ASP A 1 120 ? 2.213 -18.728 5.352 1.00 67.62 120 ASP A CA 1
ATOM 957 C C . ASP A 1 120 ? 1.236 -17.749 6.014 1.00 67.62 120 ASP A C 1
ATOM 959 O O . ASP A 1 120 ? 1.552 -16.578 6.214 1.00 67.62 120 ASP A O 1
ATOM 963 N N . ILE A 1 121 ? 0.075 -18.241 6.458 1.00 75.50 121 ILE A N 1
ATOM 964 C CA . ILE A 1 121 ? -0.926 -17.421 7.154 1.00 75.50 121 ILE A CA 1
ATOM 965 C C . ILE A 1 121 ? -0.360 -16.915 8.489 1.00 75.50 121 ILE A C 1
ATOM 967 O O . ILE A 1 121 ? -0.580 -15.764 8.864 1.00 75.50 121 ILE A O 1
ATOM 971 N N . THR A 1 122 ? 0.413 -17.749 9.191 1.00 78.19 122 THR A N 1
ATOM 972 C CA . THR A 1 122 ? 1.064 -17.361 10.450 1.00 78.19 122 THR A CA 1
ATOM 973 C C . THR A 1 122 ? 2.025 -16.191 10.249 1.00 78.19 122 THR A C 1
ATOM 975 O O . THR A 1 122 ? 1.985 -15.241 11.032 1.00 78.19 122 THR A O 1
ATOM 978 N N . LYS A 1 123 ? 2.850 -16.207 9.194 1.00 76.06 123 LYS A N 1
ATOM 979 C CA . LYS A 1 123 ? 3.778 -15.103 8.916 1.00 76.06 123 LYS A CA 1
ATOM 980 C C . LYS A 1 123 ? 3.061 -13.836 8.432 1.00 76.06 123 LYS A C 1
ATOM 982 O O . LYS A 1 123 ? 3.417 -12.748 8.880 1.00 76.06 123 LYS A O 1
ATOM 987 N N . VAL A 1 124 ? 2.005 -13.953 7.627 1.00 78.19 124 VAL A N 1
ATOM 988 C CA . VAL A 1 124 ? 1.176 -12.794 7.236 1.00 78.19 124 VAL A CA 1
ATOM 989 C C . VAL A 1 124 ? 0.529 -12.137 8.461 1.00 78.19 124 VAL A C 1
ATOM 991 O O . VAL A 1 124 ? 0.596 -10.920 8.625 1.00 78.19 124 VAL A O 1
ATOM 994 N N . ILE A 1 125 ? -0.026 -12.930 9.384 1.00 81.50 125 ILE A N 1
ATOM 995 C CA . ILE A 1 125 ? -0.558 -12.417 10.657 1.00 81.50 125 ILE A CA 1
ATOM 996 C C . ILE A 1 125 ? 0.555 -11.797 11.509 1.00 81.50 125 ILE A C 1
ATOM 998 O O . ILE A 1 125 ? 0.331 -10.783 12.164 1.00 81.50 125 ILE A O 1
ATOM 1002 N N . GLN A 1 126 ? 1.753 -12.376 11.527 1.00 80.75 126 GLN A N 1
ATOM 1003 C CA . GLN A 1 126 ? 2.872 -11.822 12.286 1.00 80.75 126 GLN A CA 1
ATOM 1004 C C . GLN A 1 126 ? 3.267 -10.426 11.780 1.00 80.75 126 GLN A C 1
ATOM 1006 O O . GLN A 1 126 ? 3.368 -9.500 12.581 1.00 80.75 126 GLN A O 1
ATOM 1011 N N . ARG A 1 127 ? 3.358 -10.232 10.463 1.00 76.69 127 ARG A N 1
ATOM 1012 C CA . ARG A 1 127 ? 3.622 -8.915 9.857 1.00 76.69 127 ARG A CA 1
ATOM 1013 C C . ARG A 1 127 ? 2.523 -7.906 10.111 1.00 76.69 127 ARG A C 1
ATOM 1015 O O . ARG A 1 127 ? 2.794 -6.750 10.418 1.00 76.69 127 ARG A O 1
ATOM 1022 N N . ALA A 1 128 ? 1.273 -8.359 10.048 1.00 79.81 128 ALA A N 1
ATOM 1023 C CA . ALA A 1 128 ? 0.129 -7.544 10.424 1.00 79.81 128 ALA A CA 1
ATOM 1024 C C . ALA A 1 128 ? 0.293 -6.956 11.823 1.00 79.81 128 ALA A C 1
ATOM 1026 O O . ALA A 1 128 ? 0.032 -5.777 12.065 1.00 79.81 128 ALA A O 1
ATOM 1027 N N . ARG A 1 129 ? 0.724 -7.812 12.755 1.00 84.06 129 ARG A N 1
ATOM 1028 C CA . ARG A 1 129 ? 0.978 -7.421 14.134 1.00 84.06 129 ARG A CA 1
ATOM 1029 C C . ARG A 1 129 ? 2.142 -6.450 14.193 1.00 84.06 129 ARG A C 1
ATOM 1031 O O . ARG A 1 129 ? 1.982 -5.427 14.830 1.00 84.06 129 ARG A O 1
ATOM 1038 N N . GLU A 1 130 ? 3.249 -6.705 13.509 1.00 79.44 130 GLU A N 1
ATOM 1039 C CA . GLU A 1 130 ? 4.412 -5.803 13.487 1.00 79.44 130 GLU A CA 1
ATOM 1040 C C . GLU A 1 130 ? 4.077 -4.409 12.931 1.00 79.44 130 GLU A C 1
ATOM 1042 O O . GLU A 1 130 ? 4.493 -3.402 13.505 1.00 79.44 130 GLU A O 1
ATOM 1047 N N . GLY A 1 131 ? 3.249 -4.323 11.884 1.00 77.25 131 GLY A N 1
ATOM 1048 C CA . GLY A 1 131 ? 2.790 -3.045 11.328 1.00 77.25 131 GLY A CA 1
ATOM 1049 C C . GLY A 1 131 ? 1.856 -2.261 12.263 1.00 77.25 131 GLY A C 1
ATOM 1050 O O . GLY A 1 131 ? 1.814 -1.026 12.240 1.00 77.25 131 GLY A O 1
ATOM 1051 N N . ILE A 1 132 ? 1.113 -2.962 13.122 1.00 82.56 132 ILE A N 1
ATOM 1052 C CA . ILE A 1 132 ? 0.101 -2.376 14.011 1.00 82.56 132 ILE A CA 1
ATOM 1053 C C . ILE A 1 132 ? 0.637 -2.137 15.434 1.00 82.56 132 ILE A C 1
ATOM 1055 O O . ILE A 1 132 ? 0.279 -1.145 16.079 1.00 82.56 132 ILE A O 1
ATOM 1059 N N . ASP A 1 133 ? 1.508 -3.001 15.939 1.00 85.69 133 ASP A N 1
ATOM 1060 C CA . ASP A 1 133 ? 2.020 -2.950 17.305 1.00 85.69 133 ASP A CA 1
ATOM 1061 C C . ASP A 1 133 ? 2.987 -1.785 17.501 1.00 85.69 133 ASP A C 1
ATOM 1063 O O . ASP A 1 133 ? 3.588 -1.254 16.563 1.00 85.69 133 ASP A O 1
ATOM 1067 N N . TYR A 1 134 ? 3.089 -1.310 18.737 1.00 83.44 134 TYR A N 1
ATOM 1068 C CA . TYR A 1 134 ? 4.082 -0.313 19.095 1.00 83.44 134 TYR A CA 1
ATOM 1069 C C . TYR A 1 134 ? 5.421 -1.005 19.326 1.00 83.44 134 TYR A C 1
ATOM 1071 O O . TYR A 1 134 ? 5.558 -1.794 20.257 1.00 83.44 134 TYR A O 1
ATOM 1079 N N . ASN A 1 135 ? 6.425 -0.659 18.522 1.00 82.44 135 ASN A N 1
ATOM 1080 C CA . ASN A 1 135 ? 7.790 -1.107 18.785 1.00 82.44 135 ASN A CA 1
ATOM 1081 C C . ASN A 1 135 ? 8.362 -0.442 20.052 1.00 82.44 135 ASN A C 1
ATOM 1083 O O . ASN A 1 135 ? 7.809 0.534 20.571 1.00 82.44 135 ASN A O 1
ATOM 1087 N N . GLU A 1 136 ? 9.493 -0.947 20.544 1.00 84.62 136 GLU A N 1
ATOM 1088 C CA . GLU A 1 136 ? 10.108 -0.479 21.794 1.00 84.62 136 GLU A CA 1
ATOM 1089 C C . GLU A 1 136 ? 10.358 1.032 21.805 1.00 84.62 136 GLU A C 1
ATOM 1091 O O . GLU A 1 136 ? 9.985 1.712 22.759 1.00 84.62 136 GLU A O 1
ATOM 1096 N N . LYS A 1 137 ? 10.866 1.587 20.699 1.00 84.62 137 LYS A N 1
ATOM 1097 C CA . LYS A 1 137 ? 11.102 3.030 20.540 1.00 84.62 137 LYS A CA 1
ATOM 1098 C C . LYS A 1 137 ? 9.812 3.849 20.641 1.00 84.62 137 LYS A C 1
ATOM 1100 O O . LYS A 1 137 ? 9.804 4.952 21.184 1.00 84.62 137 LYS A O 1
ATOM 1105 N N . GLN A 1 138 ? 8.700 3.346 20.105 1.00 85.44 138 GLN A N 1
ATOM 1106 C CA . GLN A 1 138 ? 7.391 3.994 20.222 1.00 85.44 138 GLN A CA 1
ATOM 1107 C C . GLN A 1 138 ? 6.828 3.885 21.641 1.00 85.44 138 GLN A C 1
ATOM 1109 O O . GLN A 1 138 ? 6.239 4.848 22.135 1.00 85.44 138 GLN A O 1
ATOM 1114 N N . LEU A 1 139 ? 7.026 2.745 22.304 1.00 86.19 139 LEU A N 1
ATOM 1115 C CA . LEU A 1 139 ? 6.648 2.556 23.703 1.00 86.19 139 LEU A CA 1
ATOM 1116 C C . LEU A 1 139 ? 7.453 3.467 24.632 1.00 86.19 139 LEU A C 1
ATOM 1118 O O . LEU A 1 139 ? 6.884 4.045 25.555 1.00 86.19 139 LEU A O 1
ATOM 1122 N N . GLU A 1 140 ? 8.743 3.650 24.374 1.00 86.75 140 GLU A N 1
ATOM 1123 C CA . GLU A 1 140 ? 9.596 4.582 25.106 1.00 86.75 140 GLU A CA 1
ATOM 1124 C C . GLU A 1 140 ? 9.128 6.027 24.918 1.00 86.75 140 GLU A C 1
ATOM 1126 O O . GLU A 1 140 ? 8.828 6.702 25.900 1.00 86.75 140 GLU A O 1
ATOM 1131 N N . LYS A 1 141 ? 8.899 6.464 23.671 1.00 86.62 141 LYS A N 1
ATOM 1132 C CA . LYS A 1 141 ? 8.299 7.781 23.389 1.00 86.62 141 LYS A CA 1
ATOM 1133 C C . LYS A 1 141 ? 6.959 7.980 24.093 1.00 86.62 141 LYS A C 1
ATOM 1135 O O . LYS A 1 141 ? 6.653 9.082 24.537 1.00 86.62 141 LYS A O 1
ATOM 1140 N N . LEU A 1 142 ? 6.139 6.935 24.191 1.00 87.12 142 LEU A N 1
ATOM 1141 C CA . LEU A 1 142 ? 4.872 6.984 24.916 1.00 87.12 142 LEU A CA 1
ATOM 1142 C C . LEU A 1 142 ? 5.083 7.144 26.432 1.00 87.12 142 LEU A C 1
ATOM 1144 O O . LEU A 1 142 ? 4.305 7.851 27.075 1.00 87.12 142 LEU A O 1
ATOM 1148 N N . ARG A 1 143 ? 6.104 6.498 27.011 1.00 87.44 143 ARG A N 1
ATOM 1149 C CA . ARG A 1 143 ? 6.470 6.660 28.428 1.00 87.44 143 ARG A CA 1
ATOM 1150 C C . ARG A 1 143 ? 6.950 8.087 28.699 1.00 87.44 143 ARG A C 1
ATOM 1152 O O . ARG A 1 143 ? 6.373 8.729 29.574 1.00 87.44 143 ARG A O 1
ATOM 1159 N N . SER A 1 144 ? 7.892 8.601 27.906 1.00 88.88 144 SER A N 1
ATOM 1160 C CA . SER A 1 144 ? 8.414 9.969 28.044 1.00 88.88 144 SER A CA 1
ATOM 1161 C C . SER A 1 144 ? 7.320 11.020 27.858 1.00 88.88 144 SER A C 1
ATOM 1163 O O . SER A 1 144 ? 7.168 11.922 28.678 1.00 88.88 144 SER A O 1
ATOM 1165 N N . PHE A 1 145 ? 6.446 10.838 26.862 1.00 87.44 145 PHE A N 1
ATOM 1166 C CA . PHE A 1 145 ? 5.308 11.731 26.647 1.00 87.44 145 PHE A CA 1
ATOM 1167 C C . PHE A 1 145 ? 4.397 11.816 27.882 1.00 87.44 145 PHE A C 1
ATOM 1169 O O . PHE A 1 145 ? 3.932 12.896 28.252 1.00 87.44 145 PHE A O 1
ATOM 1176 N N . LYS A 1 146 ? 4.154 10.682 28.555 1.00 87.38 146 LYS A N 1
ATOM 1177 C CA . LYS A 1 146 ? 3.335 10.652 29.773 1.00 87.38 146 LYS A CA 1
ATOM 1178 C C . LYS A 1 146 ? 3.975 11.397 30.941 1.00 87.38 146 LYS A C 1
ATOM 1180 O O . LYS A 1 146 ? 3.245 12.007 31.721 1.00 87.38 146 LYS A O 1
ATOM 1185 N N . SER A 1 147 ? 5.300 11.355 31.072 1.00 87.75 147 SER A N 1
ATOM 1186 C CA . SER A 1 147 ? 6.011 12.094 32.118 1.00 87.75 147 SER A CA 1
ATOM 1187 C C . SER A 1 147 ? 6.123 13.588 31.818 1.00 87.75 147 SER A C 1
ATOM 1189 O O . SER A 1 147 ? 5.933 14.385 32.731 1.00 87.75 147 SER A O 1
ATOM 1191 N N . GLU A 1 148 ? 6.385 13.963 30.566 1.00 89.19 148 GLU A N 1
ATOM 1192 C CA . GLU A 1 148 ? 6.689 15.342 30.152 1.00 89.19 148 GLU A CA 1
ATOM 1193 C C . GLU A 1 148 ? 5.439 16.216 29.985 1.00 89.19 148 GLU A C 1
ATOM 1195 O O . GLU A 1 148 ? 5.490 17.429 30.166 1.00 89.19 148 GLU A O 1
ATOM 1200 N N . HIS A 1 149 ? 4.287 15.617 29.669 1.00 89.75 149 HIS A N 1
ATOM 1201 C CA . HIS A 1 149 ? 3.076 16.359 29.309 1.00 89.75 149 HIS A CA 1
ATOM 1202 C C . HIS A 1 149 ? 1.914 16.162 30.293 1.00 89.75 149 HIS A C 1
ATOM 1204 O O . HIS A 1 149 ? 0.750 16.087 29.887 1.00 89.75 149 HIS A O 1
ATOM 1210 N N . ARG A 1 150 ? 2.200 16.114 31.603 1.00 89.06 150 ARG A N 1
ATOM 1211 C CA . ARG A 1 150 ? 1.185 15.921 32.663 1.00 89.06 150 ARG A CA 1
ATOM 1212 C C . ARG A 1 150 ? 0.034 16.929 32.595 1.00 89.06 150 ARG A C 1
ATOM 1214 O O . ARG A 1 150 ? -1.130 16.541 32.724 1.00 89.06 150 ARG A O 1
ATOM 1221 N N . ASP A 1 151 ? 0.343 18.192 32.315 1.00 90.44 151 ASP A N 1
ATOM 1222 C CA . ASP A 1 151 ? -0.662 19.254 32.209 1.00 90.44 151 ASP A CA 1
ATOM 1223 C C . ASP A 1 151 ? -1.599 19.048 31.025 1.00 90.44 151 ASP A C 1
ATOM 1225 O O . ASP A 1 151 ? -2.798 19.288 31.129 1.00 90.44 151 ASP A O 1
ATOM 1229 N N . PHE A 1 152 ? -1.071 18.601 29.884 1.00 90.56 152 PHE A N 1
ATOM 1230 C CA . PHE A 1 152 ? -1.885 18.282 28.714 1.00 90.56 152 PHE A CA 1
ATOM 1231 C C . PHE A 1 152 ? -2.787 17.079 28.998 1.00 90.56 152 PHE A C 1
ATOM 1233 O O . PHE A 1 152 ? -3.978 17.111 28.694 1.00 90.56 152 PHE A O 1
ATOM 1240 N N . LEU A 1 153 ? -2.227 16.041 29.621 1.00 91.88 153 LEU A N 1
ATOM 1241 C CA . LEU A 1 153 ? -2.920 14.801 29.961 1.00 91.88 153 LEU A CA 1
ATOM 1242 C C . LEU A 1 153 ? -4.073 14.985 30.956 1.00 91.88 153 LEU A C 1
ATOM 1244 O O . LEU A 1 153 ? -5.022 14.197 30.938 1.00 91.88 153 LEU A O 1
ATOM 1248 N N . SER A 1 154 ? -3.996 16.021 31.791 1.00 93.50 154 SER A N 1
ATOM 1249 C CA . SER A 1 154 ? -5.012 16.365 32.793 1.00 93.50 154 SER A CA 1
ATOM 1250 C C . SER A 1 154 ? -6.133 17.256 32.247 1.00 93.50 154 SER A C 1
ATOM 1252 O O . SER A 1 154 ? -7.108 17.504 32.951 1.00 93.50 154 SER A O 1
ATOM 1254 N N . ARG A 1 155 ? -6.030 17.725 30.997 1.00 94.31 155 ARG A N 1
ATOM 1255 C CA . ARG A 1 155 ? -7.092 18.487 30.324 1.00 94.31 155 ARG A CA 1
ATOM 1256 C C . ARG A 1 155 ? -8.091 17.553 29.652 1.00 94.31 155 ARG A C 1
ATOM 1258 O O . ARG A 1 155 ? -7.748 16.444 29.236 1.00 94.31 155 ARG A O 1
ATOM 1265 N N . ARG A 1 156 ? -9.328 18.033 29.526 1.00 94.56 156 ARG A N 1
ATOM 1266 C CA . ARG A 1 156 ? -10.382 17.396 28.729 1.00 94.56 156 ARG A CA 1
ATOM 1267 C C . ARG A 1 156 ? -10.002 17.452 27.251 1.00 94.56 156 ARG A C 1
ATOM 1269 O O . ARG A 1 156 ? -9.497 18.472 26.791 1.00 94.56 156 ARG A O 1
ATOM 1276 N N . TYR A 1 157 ? -10.240 16.358 26.539 1.00 93.62 157 TYR A N 1
ATOM 1277 C CA . TYR A 1 157 ? -10.031 16.284 25.103 1.00 93.62 157 TYR A CA 1
ATOM 1278 C C . TYR A 1 157 ? -11.026 17.185 24.377 1.00 93.62 157 TYR A C 1
ATOM 1280 O O . TYR A 1 157 ? -12.236 17.098 24.616 1.00 93.62 157 TYR A O 1
ATOM 1288 N N . ASP A 1 158 ? -10.516 17.991 23.453 1.00 88.50 158 ASP A N 1
ATOM 1289 C CA . ASP A 1 158 ? -11.325 18.823 22.574 1.00 88.50 158 ASP A CA 1
ATOM 1290 C C . ASP A 1 158 ? -11.147 18.387 21.112 1.00 88.50 158 ASP A C 1
ATOM 1292 O O . ASP A 1 158 ? -10.095 18.572 20.495 1.00 88.50 158 ASP A O 1
ATOM 1296 N N . GLU A 1 159 ? -12.204 17.812 20.526 1.00 80.88 159 GLU A N 1
ATOM 1297 C CA . GLU A 1 159 ? -12.196 17.375 19.126 1.00 80.88 159 GLU A CA 1
ATOM 1298 C C . GLU A 1 159 ? -12.058 18.561 18.158 1.00 80.88 159 GLU A C 1
ATOM 1300 O O . GLU A 1 159 ? -11.548 18.389 17.051 1.00 80.88 159 GLU A O 1
ATOM 1305 N N . SER A 1 160 ? -12.461 19.774 18.537 1.00 84.19 160 SER A N 1
ATOM 1306 C CA . SER A 1 160 ? -12.271 20.965 17.704 1.00 84.19 160 SER A CA 1
ATOM 1307 C C . SER A 1 160 ? -10.818 21.458 17.720 1.00 84.19 160 SER A C 1
ATOM 1309 O O . SER A 1 160 ? -10.352 22.060 16.748 1.00 84.19 160 SER A O 1
ATOM 1311 N N . ASN A 1 161 ? -10.052 21.103 18.757 1.00 87.56 161 ASN A N 1
ATOM 1312 C CA . ASN A 1 161 ? -8.691 21.571 18.945 1.00 87.56 161 ASN A CA 1
ATOM 1313 C C . ASN A 1 161 ? -7.686 20.823 18.051 1.00 87.56 161 ASN A C 1
ATOM 1315 O O . ASN A 1 161 ? -7.438 19.617 18.161 1.00 87.56 161 ASN A O 1
ATOM 1319 N N . LYS A 1 162 ? -7.044 21.576 17.152 1.00 85.62 162 LYS A N 1
ATOM 1320 C CA . LYS A 1 162 ? -6.022 21.052 16.236 1.00 85.62 162 LYS A CA 1
ATOM 1321 C C . LYS A 1 162 ? -4.784 20.531 16.974 1.00 85.62 162 LYS A C 1
ATOM 1323 O O . LYS A 1 162 ? -4.181 19.563 16.511 1.00 85.62 162 LYS A O 1
ATOM 1328 N N . ARG A 1 163 ? -4.408 21.141 18.104 1.00 83.56 163 ARG A N 1
ATOM 1329 C CA . ARG A 1 163 ? -3.270 20.706 18.926 1.00 83.56 163 ARG A CA 1
ATOM 1330 C C . ARG A 1 163 ? -3.523 19.305 19.466 1.00 83.56 163 ARG A C 1
ATOM 1332 O O . ARG A 1 163 ? -2.703 18.430 19.227 1.00 83.56 163 ARG A O 1
ATOM 1339 N N . ASP A 1 164 ? -4.682 19.071 20.074 1.00 82.62 164 ASP A N 1
ATOM 1340 C CA . ASP A 1 164 ? -5.063 17.765 20.621 1.00 82.62 164 ASP A CA 1
ATOM 1341 C C . ASP A 1 164 ? -5.058 16.693 19.523 1.00 82.62 164 ASP A C 1
ATOM 1343 O O . ASP A 1 164 ? -4.416 15.649 19.654 1.00 82.62 164 ASP A O 1
ATOM 1347 N N . LYS A 1 165 ? -5.690 16.982 18.377 1.00 80.94 165 LYS A N 1
ATOM 1348 C CA . LYS A 1 165 ? -5.678 16.095 17.201 1.00 80.94 165 LYS A CA 1
ATOM 1349 C C . LYS A 1 165 ? -4.263 15.742 16.732 1.00 80.94 165 LYS A C 1
ATOM 1351 O O . LYS A 1 165 ? -4.003 14.576 16.426 1.00 80.94 165 LYS A O 1
ATOM 1356 N N . ASN A 1 166 ? -3.371 16.729 16.662 1.00 82.75 166 ASN A N 1
ATOM 1357 C CA . ASN A 1 166 ? -1.994 16.533 16.218 1.00 82.75 166 ASN A CA 1
ATOM 1358 C C . ASN A 1 166 ? -1.165 15.750 17.238 1.00 82.75 166 ASN A C 1
ATOM 1360 O O . ASN A 1 166 ? -0.384 14.896 16.832 1.00 82.75 166 ASN A O 1
ATOM 1364 N N . THR A 1 167 ? -1.378 15.972 18.535 1.00 84.75 167 THR A N 1
ATOM 1365 C CA . THR A 1 167 ? -0.687 15.251 19.610 1.00 84.75 167 THR A CA 1
ATOM 1366 C C . THR A 1 167 ? -0.975 13.752 19.577 1.00 84.75 167 THR A C 1
ATOM 1368 O O . THR A 1 167 ? -0.071 12.947 19.777 1.00 84.75 167 THR A O 1
ATOM 1371 N N . PHE A 1 168 ? -2.212 13.344 19.271 1.00 84.56 168 PHE A N 1
ATOM 1372 C CA . PHE A 1 168 ? -2.553 11.918 19.180 1.00 84.56 168 PHE A CA 1
ATOM 1373 C C . PHE A 1 168 ? -2.168 11.263 17.851 1.00 84.56 168 PHE A C 1
ATOM 1375 O O . PHE A 1 168 ? -2.161 10.036 17.761 1.00 84.56 168 PHE A O 1
ATOM 1382 N N . ARG A 1 169 ? -1.858 12.047 16.810 1.00 80.00 169 ARG A N 1
ATOM 1383 C CA . ARG A 1 169 ? -1.578 11.531 15.461 1.00 80.00 169 ARG A CA 1
ATOM 1384 C C . ARG A 1 169 ? -0.444 10.492 15.423 1.00 80.00 169 ARG A C 1
ATOM 1386 O O . ARG A 1 169 ? -0.678 9.463 14.802 1.00 80.00 169 ARG A O 1
ATOM 1393 N N . PRO A 1 170 ? 0.711 10.671 16.096 1.00 79.06 170 PRO A N 1
ATOM 1394 C CA . PRO A 1 170 ? 1.790 9.675 16.096 1.00 79.06 170 PRO A CA 1
ATOM 1395 C C . PRO A 1 170 ? 1.408 8.331 16.729 1.00 79.06 170 PRO A C 1
ATOM 1397 O O . PRO A 1 170 ? 2.064 7.324 16.482 1.00 79.06 170 PRO A O 1
ATOM 1400 N N . TYR A 1 171 ? 0.364 8.312 17.561 1.00 79.50 171 TYR A N 1
ATOM 1401 C CA . TYR A 1 171 ? -0.104 7.113 18.254 1.00 79.50 171 TYR A CA 1
ATOM 1402 C C . TYR A 1 171 ? -1.264 6.430 17.527 1.00 79.50 171 TYR A C 1
ATOM 1404 O O . TYR A 1 171 ? -1.639 5.318 17.896 1.00 79.50 171 TYR A O 1
ATOM 1412 N N . LYS A 1 172 ? -1.831 7.056 16.489 1.00 77.19 172 LYS A N 1
ATOM 1413 C CA . LYS A 1 172 ? -2.783 6.397 15.594 1.00 77.19 172 LYS A CA 1
ATOM 1414 C C . LYS A 1 172 ? -2.006 5.506 14.632 1.00 77.19 172 LYS A C 1
ATOM 1416 O O . LYS A 1 172 ? -1.135 5.982 13.914 1.00 77.19 172 LYS A O 1
ATOM 1421 N N . LYS A 1 173 ? -2.326 4.217 14.643 1.00 81.56 173 LYS A N 1
ATOM 1422 C CA . LYS A 1 173 ? -1.774 3.230 13.713 1.00 81.56 173 LYS A CA 1
ATOM 1423 C C . LYS A 1 173 ? -2.670 3.118 12.484 1.00 81.56 173 LYS A C 1
ATOM 1425 O O . LYS A 1 173 ? -3.879 3.341 12.577 1.00 81.56 173 LYS A O 1
ATOM 1430 N N . GLU A 1 174 ? -2.090 2.738 11.354 1.00 79.12 174 GLU A N 1
ATOM 1431 C CA . GLU A 1 174 ? -2.793 2.576 10.076 1.00 79.12 174 GLU A CA 1
ATOM 1432 C C . GLU A 1 174 ? -3.508 1.215 9.995 1.00 79.12 174 GLU A C 1
ATOM 1434 O O . GLU A 1 174 ? -3.278 0.409 9.099 1.00 79.12 174 GLU A O 1
ATOM 1439 N N . PHE A 1 175 ? -4.404 0.946 10.953 1.00 83.75 175 PHE A N 1
ATOM 1440 C CA . PHE A 1 175 ? -5.112 -0.337 11.059 1.00 83.75 175 PHE A CA 1
ATOM 1441 C C . PHE A 1 175 ? -5.865 -0.712 9.780 1.00 83.75 175 PHE A C 1
ATOM 1443 O O . PHE A 1 175 ? -5.895 -1.877 9.406 1.00 83.75 175 PHE A O 1
ATOM 1450 N N . TYR A 1 176 ? -6.517 0.255 9.129 1.00 84.25 176 TYR A N 1
ATOM 1451 C CA . TYR A 1 176 ? -7.365 -0.031 7.973 1.00 84.25 176 TYR A CA 1
ATOM 1452 C C . TYR A 1 176 ? -6.571 -0.440 6.729 1.00 84.25 176 TYR A C 1
ATOM 1454 O O . TYR A 1 176 ? -7.099 -1.245 5.968 1.00 84.25 176 TYR A O 1
ATOM 1462 N N . GLY A 1 177 ? -5.354 0.075 6.528 1.00 84.25 177 GLY A N 1
ATOM 1463 C CA . GLY A 1 177 ? -4.481 -0.369 5.433 1.00 84.25 177 GLY A CA 1
ATOM 1464 C C . GLY A 1 177 ? -4.094 -1.828 5.644 1.00 84.25 177 GLY A C 1
ATOM 1465 O O . GLY A 1 177 ? -4.627 -2.711 4.978 1.00 84.25 177 GLY A O 1
ATOM 1466 N N . VAL A 1 178 ? -3.358 -2.076 6.730 1.00 86.06 178 VAL A N 1
ATOM 1467 C CA . VAL A 1 178 ? -2.839 -3.402 7.098 1.00 86.06 178 VAL A CA 1
ATOM 1468 C C . VAL A 1 178 ? -3.941 -4.467 7.173 1.00 86.06 178 VAL A C 1
ATOM 1470 O O . VAL A 1 178 ? -3.854 -5.514 6.539 1.00 86.06 178 VAL A O 1
ATOM 1473 N N . LEU A 1 179 ? -5.029 -4.216 7.915 1.00 88.56 179 LEU A N 1
ATOM 1474 C CA . LEU A 1 179 ? -6.138 -5.177 8.012 1.00 88.56 179 LEU A CA 1
ATOM 1475 C C . LEU A 1 179 ? -6.874 -5.360 6.682 1.00 88.56 179 LEU A C 1
ATOM 1477 O O . LEU A 1 179 ? -7.463 -6.415 6.458 1.00 88.56 179 LEU A O 1
ATOM 1481 N N . GLY A 1 180 ? -6.898 -4.327 5.837 1.00 89.25 180 GLY A N 1
ATOM 1482 C CA . GLY A 1 180 ? -7.499 -4.385 4.511 1.00 89.25 180 GLY A CA 1
ATOM 1483 C C . GLY A 1 180 ? -6.723 -5.312 3.585 1.00 89.25 180 GLY A C 1
ATOM 1484 O O . GLY A 1 180 ? -7.333 -6.183 2.975 1.00 89.25 180 GLY A O 1
ATOM 1485 N N . GLU A 1 181 ? -5.403 -5.164 3.538 1.00 90.62 181 GLU A N 1
ATOM 1486 C CA . GLU A 1 181 ? -4.506 -6.009 2.743 1.00 90.62 181 GLU A CA 1
ATOM 1487 C C . GLU A 1 181 ? -4.600 -7.475 3.173 1.00 90.62 181 GLU A C 1
ATOM 1489 O O . GLU A 1 181 ? -4.794 -8.351 2.338 1.00 90.62 181 GLU A O 1
ATOM 1494 N N . ILE A 1 182 ? -4.601 -7.757 4.478 1.00 89.50 182 ILE A N 1
ATOM 1495 C CA . ILE A 1 182 ? -4.764 -9.130 4.987 1.00 89.50 182 ILE A CA 1
ATOM 1496 C C . ILE A 1 182 ? -6.129 -9.704 4.616 1.00 89.50 182 ILE A C 1
ATOM 1498 O O . ILE A 1 182 ? -6.221 -10.874 4.250 1.00 89.50 182 ILE A O 1
ATOM 1502 N N . ASP A 1 183 ? -7.196 -8.904 4.716 1.00 90.38 183 ASP A N 1
ATOM 1503 C CA . ASP A 1 183 ? -8.541 -9.341 4.328 1.00 90.38 183 ASP A CA 1
ATOM 1504 C C . ASP A 1 183 ? -8.573 -9.769 2.855 1.00 90.38 183 ASP A C 1
ATOM 1506 O O . ASP A 1 183 ? -9.105 -10.825 2.521 1.00 90.38 183 ASP A O 1
ATOM 1510 N N . VAL A 1 184 ? -7.931 -8.993 1.977 1.00 92.06 184 VAL A N 1
ATOM 1511 C CA . VAL A 1 184 ? -7.818 -9.329 0.553 1.00 92.06 184 VAL A CA 1
ATOM 1512 C C . VAL A 1 184 ? -6.925 -10.547 0.333 1.00 92.06 184 VAL A C 1
ATOM 1514 O O . VAL A 1 184 ? -7.359 -11.488 -0.327 1.00 92.06 184 VAL A O 1
ATOM 1517 N N . PHE A 1 185 ? -5.730 -10.582 0.925 1.00 91.56 185 PHE A N 1
ATOM 1518 C CA . PHE A 1 185 ? -4.778 -11.690 0.792 1.00 91.56 185 PHE A CA 1
ATOM 1519 C C . PHE A 1 185 ? -5.431 -13.033 1.127 1.00 91.56 185 PHE A C 1
ATOM 1521 O O . PHE A 1 185 ? -5.271 -14.022 0.412 1.00 91.56 185 PHE A O 1
ATOM 1528 N N . MET A 1 186 ? -6.229 -13.057 2.194 1.00 89.88 186 MET A N 1
ATOM 1529 C CA . MET A 1 186 ? -6.938 -14.252 2.629 1.00 89.88 186 MET A CA 1
ATOM 1530 C C . MET A 1 186 ? -8.129 -14.605 1.728 1.00 89.88 186 MET A C 1
ATOM 1532 O O . MET A 1 186 ? -8.499 -15.774 1.644 1.00 89.88 186 MET A O 1
ATOM 1536 N N . LYS A 1 187 ? -8.766 -13.639 1.061 1.00 91.12 187 LYS A N 1
ATOM 1537 C CA . LYS A 1 187 ? -9.956 -13.870 0.220 1.00 91.12 187 LYS A CA 1
ATOM 1538 C C . LYS A 1 187 ? -9.639 -14.207 -1.232 1.00 91.12 187 LYS A C 1
ATOM 1540 O O . LYS A 1 187 ? -10.424 -14.915 -1.868 1.00 91.12 187 LYS A O 1
ATOM 1545 N N . ILE A 1 188 ? -8.514 -13.724 -1.746 1.00 90.69 188 ILE A N 1
ATOM 1546 C CA . ILE A 1 188 ? -8.085 -13.969 -3.120 1.00 90.69 188 ILE A CA 1
ATOM 1547 C C . ILE A 1 188 ? -7.445 -15.356 -3.228 1.00 90.69 188 ILE A C 1
ATOM 1549 O O . ILE A 1 188 ? -6.636 -15.779 -2.403 1.00 90.69 188 ILE A O 1
ATOM 1553 N N . GLU A 1 189 ? -7.885 -16.108 -4.230 1.00 89.81 189 GLU A N 1
ATOM 1554 C CA . GLU A 1 189 ? -7.291 -17.392 -4.588 1.00 89.81 189 GLU A CA 1
ATOM 1555 C C . GLU A 1 189 ? -5.886 -17.188 -5.159 1.00 89.81 189 GLU A C 1
ATOM 1557 O O . GLU A 1 189 ? -5.675 -16.306 -5.990 1.00 89.81 189 GLU A O 1
ATOM 1562 N N . GLY A 1 190 ? -4.948 -18.040 -4.743 1.00 89.38 190 GLY A N 1
ATOM 1563 C CA . GLY A 1 190 ? -3.592 -18.026 -5.283 1.00 89.38 190 GLY A CA 1
ATOM 1564 C C . GLY A 1 190 ? -2.688 -16.929 -4.724 1.00 89.38 190 GLY A C 1
ATOM 1565 O O . GLY A 1 190 ? -1.639 -16.692 -5.304 1.00 89.38 190 GLY A O 1
ATOM 1566 N N . SER A 1 191 ? -3.060 -16.255 -3.631 1.00 91.00 191 SER A N 1
ATOM 1567 C CA . SER A 1 191 ? -2.186 -15.278 -2.966 1.00 91.00 191 SER A CA 1
ATOM 1568 C C . SER A 1 191 ? -0.895 -15.933 -2.453 1.00 91.00 191 SER A C 1
ATOM 1570 O O . SER A 1 191 ? -0.945 -16.898 -1.682 1.00 91.00 191 SER A O 1
ATOM 1572 N N . GLU A 1 192 ? 0.248 -15.377 -2.854 1.00 88.44 192 GLU A N 1
ATOM 1573 C CA . GLU A 1 192 ? 1.600 -15.920 -2.646 1.00 88.44 192 GLU A CA 1
ATOM 1574 C C . GLU A 1 192 ? 2.483 -15.030 -1.761 1.00 88.44 192 GLU A C 1
ATOM 1576 O O . GLU A 1 192 ? 3.379 -15.541 -1.086 1.00 88.44 192 GLU A O 1
ATOM 1581 N N . GLY A 1 193 ? 2.229 -13.717 -1.728 1.00 86.38 193 GLY A N 1
ATOM 1582 C CA . GLY A 1 193 ? 2.997 -12.774 -0.912 1.00 86.38 193 GLY A CA 1
ATOM 1583 C C . GLY A 1 193 ? 2.263 -11.468 -0.612 1.00 86.38 193 GLY A C 1
ATOM 1584 O O . GLY A 1 193 ? 1.312 -11.122 -1.312 1.00 86.38 193 GLY A O 1
ATOM 1585 N N . ILE A 1 194 ? 2.711 -10.765 0.433 1.00 86.88 194 ILE A N 1
ATOM 1586 C CA . ILE A 1 194 ? 2.195 -9.460 0.879 1.00 86.88 194 ILE A CA 1
ATOM 1587 C C . ILE A 1 194 ? 3.359 -8.483 1.122 1.00 86.88 194 ILE A C 1
ATOM 1589 O O . ILE A 1 194 ? 4.398 -8.906 1.638 1.00 86.88 194 ILE A O 1
ATOM 1593 N N . GLY A 1 195 ? 3.189 -7.204 0.774 1.00 85.44 195 GLY A N 1
ATOM 1594 C CA . GLY A 1 195 ? 4.197 -6.151 0.961 1.00 85.44 195 GLY A CA 1
ATOM 1595 C C . GLY A 1 195 ? 5.481 -6.428 0.176 1.00 85.44 195 GLY A C 1
ATOM 1596 O O . GLY A 1 195 ? 6.557 -6.585 0.754 1.00 85.44 195 GLY A O 1
ATOM 1597 N N . ILE A 1 196 ? 5.365 -6.592 -1.144 1.00 88.75 196 ILE A N 1
ATOM 1598 C CA . ILE A 1 196 ? 6.499 -6.911 -2.018 1.00 88.75 196 ILE A CA 1
ATOM 1599 C C . ILE A 1 196 ? 7.135 -5.619 -2.524 1.00 88.75 196 ILE A C 1
ATOM 1601 O O . ILE A 1 196 ? 6.477 -4.803 -3.164 1.00 88.75 196 ILE A O 1
ATOM 1605 N N . HIS A 1 197 ? 8.434 -5.456 -2.293 1.00 90.25 197 HIS A N 1
ATOM 1606 C CA . HIS A 1 197 ? 9.176 -4.268 -2.718 1.00 90.25 197 HIS A CA 1
ATOM 1607 C C . HIS A 1 197 ? 9.934 -4.475 -4.038 1.00 90.25 197 HIS A C 1
ATOM 1609 O O . HIS A 1 197 ? 10.207 -5.607 -4.441 1.00 90.25 197 HIS A O 1
ATOM 1615 N N . PHE A 1 198 ? 10.315 -3.366 -4.674 1.00 91.00 198 PHE A N 1
ATOM 1616 C CA . PHE A 1 198 ? 11.221 -3.311 -5.832 1.00 91.00 198 PHE A CA 1
ATOM 1617 C C . PHE A 1 198 ? 12.694 -3.057 -5.430 1.00 91.00 198 PHE A C 1
ATOM 1619 O O . PHE A 1 198 ? 13.535 -2.703 -6.262 1.00 91.00 198 PHE A O 1
ATOM 1626 N N . ASP A 1 199 ? 13.020 -3.210 -4.144 1.00 87.56 199 ASP A N 1
ATOM 1627 C CA . ASP A 1 199 ? 14.363 -3.080 -3.577 1.00 87.56 199 ASP A CA 1
ATOM 1628 C C . ASP A 1 199 ? 14.859 -4.404 -2.957 1.00 87.56 199 ASP A C 1
ATOM 1630 O O . ASP A 1 199 ? 14.142 -5.404 -2.925 1.00 87.56 199 ASP A O 1
ATOM 1634 N N . ASN A 1 200 ? 16.106 -4.415 -2.474 1.00 80.75 200 ASN A N 1
ATOM 1635 C CA . ASN A 1 200 ? 16.797 -5.613 -1.977 1.00 80.75 200 ASN A CA 1
ATOM 1636 C C . ASN A 1 200 ? 16.396 -6.031 -0.544 1.00 80.75 200 ASN A C 1
ATOM 1638 O O . ASN A 1 200 ? 17.218 -6.541 0.220 1.00 80.75 200 ASN A O 1
ATOM 1642 N N . ARG A 1 201 ? 15.155 -5.783 -0.116 1.00 74.56 201 ARG A N 1
ATOM 1643 C CA . ARG A 1 201 ? 14.681 -6.193 1.216 1.00 74.56 201 ARG A CA 1
ATOM 1644 C C . ARG A 1 201 ? 14.351 -7.683 1.243 1.00 74.56 201 ARG A C 1
ATOM 1646 O O . ARG A 1 201 ? 13.189 -8.068 1.268 1.00 74.56 201 ARG A O 1
ATOM 1653 N N . LEU A 1 202 ? 15.375 -8.535 1.260 1.00 63.59 202 LEU A N 1
ATOM 1654 C CA . LEU A 1 202 ? 15.209 -9.996 1.229 1.00 63.59 202 LEU A CA 1
ATOM 1655 C C . LEU A 1 202 ? 15.159 -10.647 2.621 1.00 63.59 202 LEU A C 1
ATOM 1657 O O . LEU A 1 202 ? 14.512 -11.687 2.800 1.00 63.59 202 LEU A O 1
ATOM 1661 N N . ASP A 1 203 ? 15.809 -10.040 3.614 1.00 55.03 203 ASP A N 1
ATOM 1662 C CA . ASP A 1 203 ? 16.104 -10.698 4.894 1.00 55.03 203 ASP A CA 1
ATOM 1663 C C . ASP A 1 203 ? 14.849 -10.960 5.748 1.00 55.03 203 ASP A C 1
ATOM 1665 O O . ASP A 1 203 ? 14.774 -11.962 6.463 1.00 55.03 203 ASP A O 1
ATOM 1669 N N . GLU A 1 204 ? 13.793 -10.161 5.573 1.00 58.41 204 GLU A N 1
ATOM 1670 C CA . GLU A 1 204 ? 12.544 -10.244 6.348 1.00 58.41 204 GLU A CA 1
ATOM 1671 C C . GLU A 1 204 ? 11.432 -11.069 5.644 1.00 58.41 204 GLU A C 1
ATOM 1673 O O . GLU A 1 204 ? 10.367 -11.353 6.213 1.00 58.41 204 GLU A O 1
ATOM 1678 N N . LEU A 1 205 ? 11.671 -11.542 4.412 1.00 64.44 205 LEU A N 1
ATOM 1679 C CA . LEU A 1 205 ? 10.663 -12.163 3.530 1.00 64.44 205 LEU A CA 1
ATOM 1680 C C . LEU A 1 205 ? 10.464 -13.684 3.716 1.00 64.44 205 LEU A C 1
ATOM 1682 O O . LEU A 1 205 ? 11.394 -14.382 4.122 1.00 64.44 205 LEU A O 1
ATOM 1686 N N . VAL A 1 206 ? 9.240 -14.230 3.533 1.00 67.75 206 VAL A N 1
ATOM 1687 C CA . VAL A 1 206 ? 9.058 -15.702 3.373 1.00 67.75 206 VAL A CA 1
ATOM 1688 C C . VAL A 1 206 ? 9.638 -16.150 2.027 1.00 67.75 206 VAL A C 1
ATOM 1690 O O . VAL A 1 206 ? 9.752 -15.321 1.129 1.00 67.75 206 VAL A O 1
ATOM 1693 N N . PRO A 1 207 ? 9.975 -17.440 1.831 1.00 73.62 207 PRO A N 1
ATOM 1694 C CA . PRO A 1 207 ? 10.547 -17.925 0.569 1.00 73.62 207 PRO A CA 1
ATOM 1695 C C . PRO A 1 207 ? 9.791 -17.509 -0.710 1.00 73.62 207 PRO A C 1
ATOM 1697 O O . PRO A 1 207 ? 10.428 -17.099 -1.683 1.00 73.62 207 PRO A O 1
ATOM 1700 N N . ASN A 1 208 ? 8.453 -17.539 -0.711 1.00 76.44 208 ASN A N 1
ATOM 1701 C CA . ASN A 1 208 ? 7.661 -17.128 -1.881 1.00 76.44 208 ASN A CA 1
ATOM 1702 C C . ASN A 1 208 ? 7.778 -15.619 -2.148 1.00 76.44 208 ASN A C 1
ATOM 1704 O O . ASN A 1 208 ? 8.074 -15.203 -3.264 1.00 76.44 208 ASN A O 1
ATOM 1708 N N . GLU A 1 209 ? 7.660 -14.791 -1.111 1.00 81.69 209 GLU A N 1
ATOM 1709 C CA . GLU A 1 209 ? 7.867 -13.341 -1.213 1.00 81.69 209 GLU A CA 1
ATOM 1710 C C . GLU A 1 209 ? 9.289 -12.993 -1.659 1.00 81.69 209 GLU A C 1
ATOM 1712 O O . GLU A 1 209 ? 9.450 -12.114 -2.497 1.00 81.69 209 GLU A O 1
ATOM 1717 N N . ARG A 1 210 ? 10.315 -13.707 -1.163 1.00 83.81 210 ARG A N 1
ATOM 1718 C CA . ARG A 1 210 ? 11.708 -13.547 -1.621 1.00 83.81 210 ARG A CA 1
ATOM 1719 C C . ARG A 1 210 ? 11.827 -13.793 -3.116 1.00 83.81 210 ARG A C 1
ATOM 1721 O O . ARG A 1 210 ? 12.565 -13.084 -3.787 1.00 83.81 210 ARG A O 1
ATOM 1728 N N . THR A 1 211 ? 11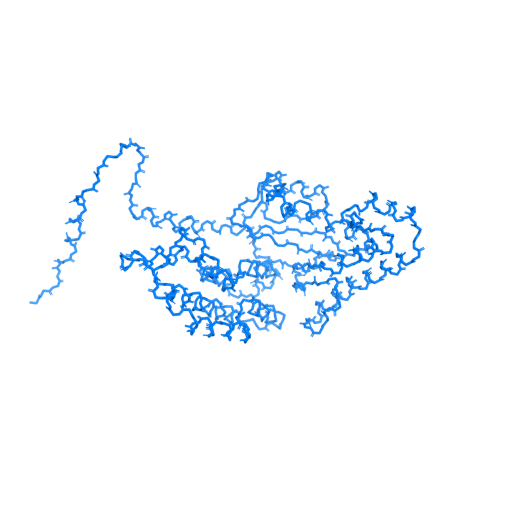.099 -14.779 -3.639 1.00 88.38 211 THR A N 1
ATOM 1729 C CA . THR A 1 211 ? 11.105 -15.088 -5.072 1.00 88.38 211 THR A CA 1
ATOM 1730 C C . THR A 1 211 ? 10.540 -13.924 -5.882 1.00 88.38 211 THR A C 1
ATOM 1732 O O . THR A 1 211 ? 11.179 -13.491 -6.837 1.00 88.38 211 THR A O 1
ATOM 1735 N N . HIS A 1 212 ? 9.388 -13.378 -5.487 1.00 91.31 212 HIS A N 1
ATOM 1736 C CA . HIS A 1 212 ? 8.788 -12.239 -6.188 1.00 91.31 212 HIS A CA 1
ATOM 1737 C C . HIS A 1 212 ? 9.603 -10.957 -6.027 1.00 91.31 212 HIS A C 1
ATOM 1739 O O . HIS A 1 212 ? 9.879 -10.294 -7.019 1.00 91.31 212 HIS A O 1
ATOM 1745 N N . ASN A 1 213 ? 10.040 -10.637 -4.809 1.00 89.69 213 ASN A N 1
ATOM 1746 C CA . ASN A 1 213 ? 10.868 -9.465 -4.541 1.00 89.69 213 ASN A CA 1
ATOM 1747 C C . ASN A 1 213 ? 12.185 -9.521 -5.325 1.00 89.69 213 ASN A C 1
ATOM 1749 O O . ASN A 1 213 ? 12.535 -8.537 -5.966 1.00 89.69 213 ASN A O 1
ATOM 1753 N N . ARG A 1 214 ? 12.851 -10.684 -5.379 1.00 91.25 214 ARG A N 1
ATOM 1754 C CA . ARG A 1 214 ? 14.048 -10.872 -6.205 1.00 91.25 214 ARG A CA 1
ATOM 1755 C C . ARG A 1 214 ? 13.771 -10.594 -7.682 1.00 91.25 214 ARG A C 1
ATOM 1757 O O . ARG A 1 214 ? 14.532 -9.852 -8.282 1.00 91.25 214 ARG A O 1
ATOM 1764 N N . LEU A 1 215 ? 12.677 -11.120 -8.242 1.00 93.25 215 LEU A N 1
ATOM 1765 C CA . LEU A 1 215 ? 12.305 -10.858 -9.641 1.00 93.25 215 LEU A CA 1
ATOM 1766 C C . LEU A 1 215 ? 12.097 -9.359 -9.913 1.00 93.25 215 LEU A C 1
ATOM 1768 O O . LEU A 1 215 ? 12.568 -8.847 -10.924 1.00 93.25 215 LEU A O 1
ATOM 1772 N N . LEU A 1 216 ? 11.403 -8.651 -9.016 1.00 94.75 216 LEU A N 1
ATOM 1773 C CA . LEU A 1 216 ? 11.171 -7.210 -9.162 1.00 94.75 216 LEU A CA 1
ATOM 1774 C C . LEU A 1 216 ? 12.469 -6.404 -9.006 1.00 94.75 216 LEU A C 1
ATOM 1776 O O . LEU A 1 216 ? 12.720 -5.479 -9.775 1.00 94.75 216 LEU A O 1
ATOM 1780 N N . PHE A 1 217 ? 13.307 -6.767 -8.035 1.00 93.94 217 PHE A N 1
ATOM 1781 C CA . PHE A 1 217 ? 14.602 -6.137 -7.792 1.00 93.94 217 PHE A CA 1
ATOM 1782 C C . PHE A 1 217 ? 15.577 -6.342 -8.960 1.00 93.94 217 PHE A C 1
ATOM 1784 O O . PHE A 1 217 ? 16.217 -5.383 -9.394 1.00 93.94 217 PHE A O 1
ATOM 1791 N N . GLU A 1 218 ? 15.674 -7.564 -9.489 1.00 95.50 218 GLU A N 1
ATOM 1792 C CA . GLU A 1 218 ? 16.497 -7.898 -10.658 1.00 95.50 218 GLU A CA 1
ATOM 1793 C C . GLU A 1 218 ? 16.050 -7.096 -11.886 1.00 95.50 218 GLU A C 1
ATOM 1795 O O . GLU A 1 218 ? 16.886 -6.454 -12.516 1.00 95.50 218 GLU A O 1
ATOM 1800 N N . ALA A 1 219 ? 14.741 -6.999 -12.148 1.00 96.94 219 ALA A N 1
ATOM 1801 C CA . ALA A 1 219 ? 14.220 -6.194 -13.254 1.00 96.94 219 ALA A CA 1
ATOM 1802 C C . ALA A 1 219 ? 14.606 -4.705 -13.142 1.00 96.94 219 ALA A C 1
ATOM 1804 O O . ALA A 1 219 ? 14.966 -4.072 -14.137 1.00 96.94 219 ALA A O 1
ATOM 1805 N N . VAL A 1 220 ? 14.586 -4.136 -11.929 1.00 97.00 220 VAL A N 1
ATOM 1806 C CA . VAL A 1 220 ? 15.039 -2.752 -11.702 1.00 97.00 220 VAL A CA 1
ATOM 1807 C C . VAL A 1 220 ? 16.552 -2.613 -11.882 1.00 97.00 220 VAL A C 1
ATOM 1809 O O . VAL A 1 220 ? 16.995 -1.613 -12.444 1.00 97.00 220 VAL A O 1
ATOM 1812 N N . ASN A 1 221 ? 17.351 -3.591 -11.449 1.00 95.75 221 ASN A N 1
ATOM 1813 C CA . ASN A 1 221 ? 18.801 -3.576 -11.669 1.00 95.75 221 ASN A CA 1
ATOM 1814 C C . ASN A 1 221 ? 19.146 -3.649 -13.160 1.00 95.75 221 ASN A C 1
ATOM 1816 O O . ASN A 1 221 ? 20.002 -2.901 -13.630 1.00 95.75 221 ASN A O 1
ATOM 1820 N N . ASP A 1 222 ? 18.456 -4.500 -13.914 1.00 96.25 222 ASP A N 1
ATOM 1821 C CA . ASP A 1 222 ? 18.636 -4.604 -15.360 1.00 96.25 222 ASP A CA 1
ATOM 1822 C C . ASP A 1 222 ? 18.243 -3.298 -16.051 1.00 96.25 222 ASP A C 1
ATOM 1824 O O . ASP A 1 222 ? 18.973 -2.799 -16.909 1.00 96.25 222 ASP A O 1
ATOM 1828 N N . ALA A 1 223 ? 17.136 -2.681 -15.632 1.00 96.31 223 ALA A N 1
ATOM 1829 C CA . ALA A 1 223 ? 16.743 -1.369 -16.120 1.00 96.31 223 ALA A CA 1
ATOM 1830 C C . ALA A 1 223 ? 17.775 -0.280 -15.792 1.00 96.31 223 ALA A C 1
ATOM 1832 O O . ALA A 1 223 ? 18.086 0.527 -16.665 1.00 96.31 223 ALA A O 1
ATOM 1833 N N . GLU A 1 224 ? 18.333 -0.259 -14.579 1.00 96.44 224 GLU A N 1
ATOM 1834 C CA . GLU A 1 224 ? 19.418 0.658 -14.212 1.00 96.44 224 GLU A CA 1
ATOM 1835 C C . GLU A 1 224 ? 20.635 0.449 -15.121 1.00 96.44 224 GLU A C 1
ATOM 1837 O O . GLU A 1 224 ? 21.162 1.415 -15.668 1.00 96.44 224 GLU A O 1
ATOM 1842 N N . ASN A 1 225 ? 21.036 -0.802 -15.356 1.00 95.44 225 ASN A N 1
ATOM 1843 C CA . ASN A 1 225 ? 22.152 -1.131 -16.240 1.00 95.44 225 ASN A CA 1
ATOM 1844 C C . ASN A 1 225 ? 21.907 -0.673 -17.685 1.00 95.44 225 ASN A C 1
ATOM 1846 O O . ASN A 1 225 ? 22.825 -0.149 -18.309 1.00 95.44 225 ASN A O 1
ATOM 1850 N N . ARG A 1 226 ? 20.676 -0.797 -18.204 1.00 94.94 226 ARG A N 1
ATOM 1851 C CA . ARG A 1 226 ? 20.297 -0.274 -19.534 1.00 94.94 226 ARG A CA 1
ATOM 1852 C C . ARG A 1 226 ? 20.328 1.252 -19.609 1.00 94.94 226 ARG A C 1
ATOM 1854 O O . ARG A 1 226 ? 20.555 1.804 -20.682 1.00 94.94 226 ARG A O 1
ATOM 1861 N N . LEU A 1 227 ? 20.067 1.933 -18.495 1.00 95.88 227 LEU A N 1
ATOM 1862 C CA . LEU A 1 227 ? 20.103 3.394 -18.419 1.00 95.88 227 LEU A CA 1
ATOM 1863 C C . LEU A 1 227 ? 21.536 3.932 -18.291 1.00 95.88 227 LEU A C 1
ATOM 1865 O O . LEU A 1 227 ? 21.778 5.092 -18.623 1.00 95.88 227 LEU A O 1
ATOM 1869 N N . ARG A 1 228 ? 22.507 3.115 -17.858 1.00 90.69 228 ARG A N 1
ATOM 1870 C CA . ARG A 1 228 ? 23.920 3.519 -17.807 1.00 90.69 228 ARG A CA 1
ATOM 1871 C C . ARG A 1 228 ? 24.441 3.782 -19.220 1.00 90.69 228 ARG A C 1
ATOM 1873 O O . ARG A 1 228 ? 24.482 2.890 -20.058 1.00 90.69 228 ARG A O 1
ATOM 1880 N N . GLY A 1 229 ? 24.859 5.020 -19.474 1.00 85.25 229 GLY A N 1
ATOM 1881 C CA . GLY A 1 229 ? 25.392 5.433 -20.776 1.00 85.25 229 GLY A CA 1
ATOM 1882 C C . GLY A 1 229 ? 24.331 5.678 -21.853 1.00 85.25 229 GLY A C 1
ATOM 1883 O O . GLY A 1 229 ? 24.683 5.814 -23.023 1.00 85.25 229 GLY A O 1
ATOM 1884 N N . ILE A 1 230 ? 23.046 5.757 -21.486 1.00 96.06 230 ILE A N 1
ATOM 1885 C CA . ILE A 1 230 ? 21.995 6.173 -22.420 1.00 96.06 230 ILE A CA 1
ATOM 1886 C C . ILE A 1 230 ? 22.242 7.610 -22.907 1.00 96.06 230 ILE A C 1
ATOM 1888 O O . ILE A 1 230 ? 22.662 8.480 -22.143 1.00 96.06 230 ILE A O 1
ATOM 1892 N N . SER A 1 231 ? 21.971 7.880 -24.185 1.00 96.38 231 SER A N 1
ATOM 1893 C CA . SER A 1 231 ? 22.065 9.238 -24.727 1.00 96.38 231 SER A CA 1
ATOM 1894 C C . SER A 1 231 ? 20.898 10.123 -24.244 1.00 96.38 231 SER A C 1
ATOM 1896 O O . SER A 1 231 ? 19.816 9.606 -23.944 1.00 96.38 231 SER A O 1
ATOM 1898 N N . PRO A 1 232 ? 21.049 11.465 -24.224 1.00 95.31 232 PRO A N 1
ATOM 1899 C CA . PRO A 1 232 ? 19.942 12.375 -23.911 1.00 95.31 232 PRO A CA 1
ATOM 1900 C C . PRO A 1 232 ? 18.712 12.185 -24.812 1.00 95.31 232 PRO A C 1
ATOM 1902 O O . PRO A 1 232 ? 17.580 12.294 -24.345 1.00 95.31 232 PRO A O 1
ATOM 1905 N N . GLU A 1 233 ? 18.919 11.882 -26.095 1.00 96.62 233 GLU A N 1
ATOM 1906 C CA . GLU A 1 233 ? 17.838 11.632 -27.055 1.00 96.62 233 GLU A CA 1
ATOM 1907 C C . GLU A 1 233 ? 17.068 10.353 -26.710 1.00 96.62 233 GLU A C 1
ATOM 1909 O O . GLU A 1 233 ? 15.842 10.373 -26.603 1.00 96.62 233 GLU A O 1
ATOM 1914 N N . ALA A 1 234 ? 17.782 9.257 -26.444 1.00 96.38 234 ALA A N 1
ATOM 1915 C CA . ALA A 1 234 ? 17.165 7.997 -26.051 1.00 96.38 234 ALA A CA 1
ATOM 1916 C C . ALA A 1 234 ? 16.426 8.116 -24.705 1.00 96.38 234 ALA A C 1
ATOM 1918 O O . ALA A 1 234 ? 15.328 7.579 -24.560 1.00 96.38 234 ALA A O 1
ATOM 1919 N N . PHE A 1 235 ? 16.959 8.885 -23.748 1.00 96.62 235 PHE A N 1
ATOM 1920 C CA . PHE A 1 235 ? 16.249 9.182 -22.502 1.00 96.62 235 PHE A CA 1
ATOM 1921 C C . PHE A 1 235 ? 14.976 10.008 -22.737 1.00 96.62 235 PHE A C 1
ATOM 1923 O O . PHE A 1 235 ? 13.939 9.729 -22.138 1.00 96.62 235 PHE A O 1
ATOM 1930 N N . ASN A 1 236 ? 15.011 11.000 -23.632 1.00 95.62 236 ASN A N 1
ATOM 1931 C CA . ASN A 1 236 ? 13.815 11.767 -23.986 1.00 95.62 236 ASN A CA 1
ATOM 1932 C C . ASN A 1 236 ? 12.741 10.885 -24.641 1.00 95.62 236 ASN A C 1
ATOM 1934 O O . ASN A 1 236 ? 11.564 11.053 -24.328 1.00 95.62 236 ASN A O 1
ATOM 1938 N N . ASN A 1 237 ? 13.129 9.907 -25.464 1.00 96.94 237 ASN A N 1
ATOM 1939 C CA . ASN A 1 237 ? 12.196 8.922 -26.019 1.00 96.94 237 ASN A CA 1
ATOM 1940 C C . ASN A 1 237 ? 11.552 8.070 -24.912 1.00 96.94 237 ASN A C 1
ATOM 1942 O O . ASN A 1 237 ? 10.339 7.857 -24.925 1.00 96.94 237 ASN A O 1
ATOM 1946 N N . LEU A 1 238 ? 12.331 7.637 -23.911 1.00 97.06 238 LEU A N 1
ATOM 1947 C CA . LEU A 1 238 ? 11.787 6.953 -22.731 1.00 97.06 238 LEU A CA 1
ATOM 1948 C C . LEU A 1 238 ? 10.833 7.849 -21.936 1.00 97.06 238 LEU A C 1
ATOM 1950 O O . LEU A 1 238 ? 9.777 7.383 -21.528 1.00 97.06 238 LEU A O 1
ATOM 1954 N N . ARG A 1 239 ? 11.151 9.137 -21.765 1.00 96.75 239 ARG A N 1
ATOM 1955 C CA . ARG A 1 239 ? 10.276 10.107 -21.087 1.00 96.75 239 ARG A CA 1
ATOM 1956 C C . ARG A 1 239 ? 8.976 10.374 -21.830 1.00 96.75 239 ARG A C 1
ATOM 1958 O O . ARG A 1 239 ? 7.955 10.567 -21.184 1.00 96.75 239 ARG A O 1
ATOM 1965 N N . GLN A 1 240 ? 8.991 10.375 -23.158 1.00 96.44 240 GLN A N 1
ATOM 1966 C CA . GLN A 1 240 ? 7.766 10.498 -23.949 1.00 96.44 240 GLN A CA 1
ATOM 1967 C C . GLN A 1 240 ? 6.898 9.240 -23.853 1.00 96.44 240 GLN A C 1
ATOM 1969 O O . GLN A 1 240 ? 5.675 9.351 -23.807 1.00 96.44 240 GLN A O 1
ATOM 1974 N N . ARG A 1 241 ? 7.520 8.056 -23.811 1.00 96.94 241 ARG A N 1
ATOM 1975 C CA . ARG A 1 241 ? 6.810 6.772 -23.771 1.00 96.94 241 ARG A CA 1
ATOM 1976 C C . ARG A 1 241 ? 6.311 6.387 -22.375 1.00 96.94 241 ARG A C 1
ATOM 1978 O O . ARG A 1 241 ? 5.206 5.875 -22.265 1.00 96.94 241 ARG A O 1
ATOM 1985 N N . TYR A 1 242 ? 7.112 6.638 -21.342 1.00 97.62 242 TYR A N 1
ATOM 1986 C CA . TYR A 1 242 ? 6.828 6.308 -19.941 1.00 97.62 242 TYR A CA 1
ATOM 1987 C C . TYR A 1 242 ? 7.006 7.547 -19.040 1.00 97.62 242 TYR A C 1
ATOM 1989 O O . TYR A 1 242 ? 7.908 7.602 -18.187 1.00 97.62 242 TYR A O 1
ATOM 1997 N N . PRO A 1 243 ? 6.200 8.604 -19.252 1.00 96.50 243 PRO A N 1
ATOM 1998 C CA . PRO A 1 243 ? 6.345 9.865 -18.532 1.00 96.50 243 PRO A CA 1
ATOM 1999 C C . PRO A 1 243 ? 6.147 9.701 -17.024 1.00 96.50 243 PRO A C 1
ATOM 2001 O O . PRO A 1 243 ? 6.803 10.391 -16.244 1.00 96.50 243 PRO A O 1
ATOM 2004 N N . LEU A 1 244 ? 5.309 8.763 -16.578 1.00 95.38 244 LEU A N 1
ATOM 2005 C CA . LEU A 1 244 ? 5.081 8.540 -15.154 1.00 95.38 244 LEU A CA 1
ATOM 2006 C C . LEU A 1 244 ? 6.269 7.860 -14.469 1.00 95.38 244 LEU A C 1
ATOM 2008 O O . LEU A 1 244 ? 6.318 7.846 -13.242 1.00 95.38 244 LEU A O 1
ATOM 2012 N N . ILE A 1 245 ? 7.254 7.359 -15.216 1.00 96.00 245 ILE A N 1
ATOM 2013 C CA . ILE A 1 245 ? 8.533 6.882 -14.678 1.00 96.00 245 ILE A CA 1
ATOM 2014 C C . ILE A 1 245 ? 9.588 7.985 -14.767 1.00 96.00 245 ILE A C 1
ATOM 2016 O O . ILE A 1 245 ? 10.196 8.318 -13.748 1.00 96.00 245 ILE A O 1
ATOM 2020 N N . PHE A 1 246 ? 9.762 8.570 -15.957 1.00 96.62 246 PHE A N 1
ATOM 2021 C CA . PHE A 1 246 ? 10.934 9.378 -16.320 1.00 96.62 246 PHE A CA 1
ATOM 2022 C C . PHE A 1 246 ? 10.728 10.893 -16.305 1.00 96.62 246 PHE A C 1
ATOM 2024 O O . PHE A 1 246 ? 11.705 11.631 -16.448 1.00 96.62 246 PHE A O 1
ATOM 2031 N N . ASP A 1 247 ? 9.506 11.400 -16.107 1.00 91.75 247 ASP A N 1
ATOM 2032 C CA . ASP A 1 247 ? 9.273 12.833 -15.880 1.00 91.75 247 ASP A CA 1
ATOM 2033 C C . ASP A 1 247 ? 9.630 13.228 -14.439 1.00 91.75 247 ASP A C 1
ATOM 2035 O O . ASP A 1 247 ? 8.824 13.695 -13.630 1.00 91.75 247 ASP A O 1
ATOM 2039 N N . ARG A 1 248 ? 10.885 12.956 -14.089 1.00 84.31 248 ARG A N 1
ATOM 2040 C CA . ARG A 1 248 ? 11.505 13.302 -12.819 1.00 84.31 248 ARG A CA 1
ATOM 2041 C C . ARG A 1 248 ? 12.380 14.510 -13.089 1.00 84.31 248 ARG A C 1
ATOM 2043 O O . ARG A 1 248 ? 13.241 14.472 -13.963 1.00 84.31 248 ARG A O 1
ATOM 2050 N N . GLY A 1 249 ? 12.139 15.603 -12.366 1.00 84.50 249 GLY A N 1
ATOM 2051 C CA . GLY A 1 249 ? 12.999 16.784 -12.457 1.00 84.50 249 GLY A CA 1
ATOM 2052 C C . GLY A 1 249 ? 14.462 16.426 -12.178 1.00 84.50 249 GLY A C 1
ATOM 2053 O O . GLY A 1 249 ? 14.738 15.400 -11.563 1.00 84.50 249 GLY A O 1
ATOM 2054 N N . GLY A 1 250 ? 15.389 17.283 -12.577 1.00 86.94 250 GLY A N 1
ATOM 2055 C CA . GLY A 1 250 ? 16.827 17.083 -12.405 1.00 86.94 250 GLY A CA 1
ATOM 2056 C C . GLY A 1 250 ? 17.591 17.985 -13.365 1.00 86.94 250 GLY A C 1
ATOM 2057 O O . GLY A 1 250 ? 17.117 18.244 -14.484 1.00 86.94 250 GLY A O 1
ATOM 2058 N N . ASP A 1 251 ? 18.744 18.459 -12.916 1.00 90.62 251 ASP A N 1
ATOM 2059 C CA . ASP A 1 251 ? 19.535 19.489 -13.587 1.00 90.62 251 ASP A CA 1
ATOM 2060 C C . ASP A 1 251 ? 20.321 18.909 -14.769 1.00 90.62 251 ASP A C 1
ATOM 2062 O O . ASP A 1 251 ? 20.558 19.593 -15.763 1.00 90.62 251 ASP A O 1
ATOM 20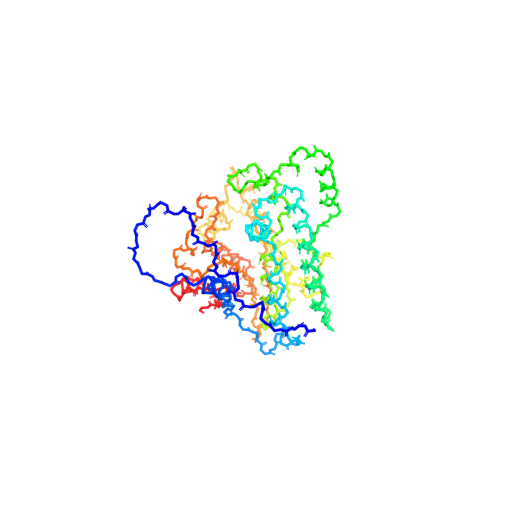66 N N . ASN A 1 252 ? 20.656 17.618 -14.709 1.00 93.25 252 ASN A N 1
ATOM 2067 C CA . ASN A 1 252 ? 21.353 16.893 -15.768 1.00 93.25 252 ASN A CA 1
ATOM 2068 C C . ASN A 1 252 ? 20.772 15.479 -15.984 1.00 93.25 252 ASN A C 1
ATOM 2070 O O . ASN A 1 252 ? 19.861 15.043 -15.279 1.00 93.25 252 ASN A O 1
ATOM 2074 N N . LEU A 1 253 ? 21.261 14.778 -17.013 1.00 93.81 253 LEU A N 1
ATOM 2075 C CA . LEU A 1 253 ? 20.767 13.449 -17.394 1.00 93.81 253 LEU A CA 1
ATOM 2076 C C . LEU A 1 253 ? 21.009 12.391 -16.307 1.00 93.81 253 LEU A C 1
ATOM 2078 O O . LEU A 1 253 ? 20.114 11.597 -16.029 1.00 93.81 253 LEU A O 1
ATOM 2082 N N . GLU A 1 254 ? 22.189 12.395 -15.691 1.00 94.44 254 GLU A N 1
ATOM 2083 C CA . GLU A 1 254 ? 22.565 11.441 -14.644 1.00 94.44 254 GLU A CA 1
ATOM 2084 C C . GLU A 1 254 ? 21.612 11.543 -13.449 1.00 94.44 254 GLU A C 1
ATOM 2086 O O . GLU A 1 254 ? 20.999 10.552 -13.062 1.00 94.44 254 GLU A O 1
ATOM 2091 N N . GLU A 1 255 ? 21.348 12.760 -12.969 1.00 94.88 255 GLU A N 1
ATOM 2092 C CA . GLU A 1 255 ? 20.414 12.993 -11.866 1.00 94.88 255 GLU A CA 1
ATOM 2093 C C . GLU A 1 255 ? 18.980 12.548 -12.213 1.00 94.88 255 GLU A C 1
ATOM 2095 O O . GLU A 1 255 ? 18.258 12.000 -11.375 1.00 94.88 255 GLU A O 1
ATOM 2100 N N . ARG A 1 256 ? 18.536 12.750 -13.461 1.00 95.06 256 ARG A N 1
ATOM 2101 C CA . ARG A 1 256 ? 17.209 12.291 -13.914 1.00 95.06 256 ARG A CA 1
ATOM 2102 C C . ARG A 1 256 ? 17.113 10.769 -13.934 1.00 95.06 256 ARG A C 1
ATOM 2104 O O . ARG A 1 256 ? 16.073 10.224 -13.551 1.00 95.06 256 ARG A O 1
ATOM 2111 N N . ILE A 1 257 ? 18.178 10.086 -14.351 1.00 95.88 257 ILE A N 1
ATOM 2112 C CA . ILE A 1 257 ? 18.277 8.623 -14.311 1.00 95.88 257 ILE A CA 1
ATOM 2113 C C . ILE A 1 257 ? 18.239 8.145 -12.861 1.00 95.88 257 ILE A C 1
ATOM 2115 O O . ILE A 1 257 ? 17.379 7.331 -12.523 1.00 95.88 257 ILE A O 1
ATOM 2119 N N . GLU A 1 258 ? 19.084 8.697 -11.989 1.00 95.81 258 GLU A N 1
ATOM 2120 C CA . GLU A 1 258 ? 19.134 8.343 -10.566 1.00 95.81 258 GLU A CA 1
ATOM 2121 C C . GLU A 1 258 ? 17.775 8.514 -9.886 1.00 95.81 258 GLU A C 1
ATOM 2123 O O . GLU A 1 258 ? 17.307 7.623 -9.176 1.00 95.81 258 GLU A O 1
ATOM 2128 N N . ARG A 1 259 ? 17.083 9.631 -10.139 1.00 96.44 259 ARG A N 1
ATOM 2129 C CA . ARG A 1 259 ? 15.746 9.887 -9.586 1.00 96.44 259 ARG A CA 1
ATOM 2130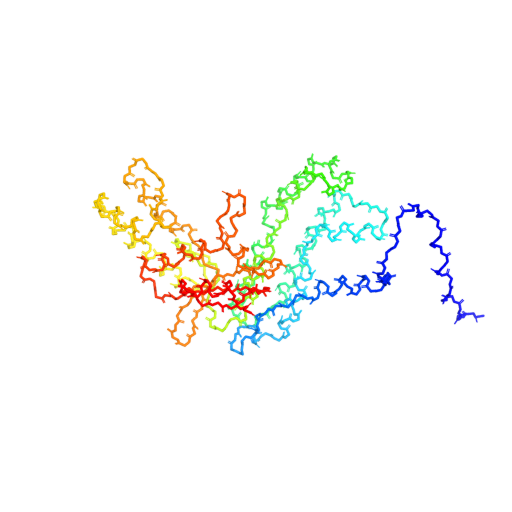 C C . ARG A 1 259 ? 14.690 8.930 -10.128 1.00 96.44 259 ARG A C 1
ATOM 2132 O O . ARG A 1 259 ? 13.803 8.533 -9.374 1.00 96.44 259 ARG A O 1
ATOM 2139 N N . SER A 1 260 ? 14.778 8.545 -11.400 1.00 97.00 260 SER A N 1
ATOM 2140 C CA . SER A 1 260 ? 13.870 7.561 -12.005 1.00 97.00 260 SER A CA 1
ATOM 2141 C C . SER A 1 260 ? 14.093 6.171 -11.406 1.00 97.00 260 SER A C 1
ATOM 2143 O O . SER A 1 260 ? 13.134 5.513 -11.005 1.00 97.00 260 SER A O 1
ATOM 2145 N N . VAL A 1 261 ? 15.352 5.752 -11.248 1.00 96.81 261 VAL A N 1
ATOM 2146 C CA . VAL A 1 261 ? 15.723 4.475 -10.617 1.00 96.81 261 VAL A CA 1
ATOM 2147 C C . VAL A 1 261 ? 15.329 4.450 -9.144 1.00 96.81 261 VAL A C 1
ATOM 2149 O O . VAL A 1 261 ? 14.685 3.505 -8.697 1.00 96.81 261 VAL A O 1
ATOM 2152 N N . SER A 1 262 ? 15.637 5.509 -8.396 1.00 96.00 262 SER A N 1
ATOM 2153 C CA . SER A 1 262 ? 15.228 5.660 -6.997 1.00 96.00 262 SER A CA 1
ATOM 2154 C C . SER A 1 262 ? 13.707 5.594 -6.845 1.00 96.00 262 SER A C 1
ATOM 2156 O O . SER A 1 262 ? 13.192 4.899 -5.968 1.00 96.00 262 SER A O 1
ATOM 2158 N N . TRP A 1 263 ? 12.965 6.232 -7.756 1.00 95.69 263 TRP A N 1
ATOM 2159 C CA . TRP A 1 263 ? 11.513 6.126 -7.779 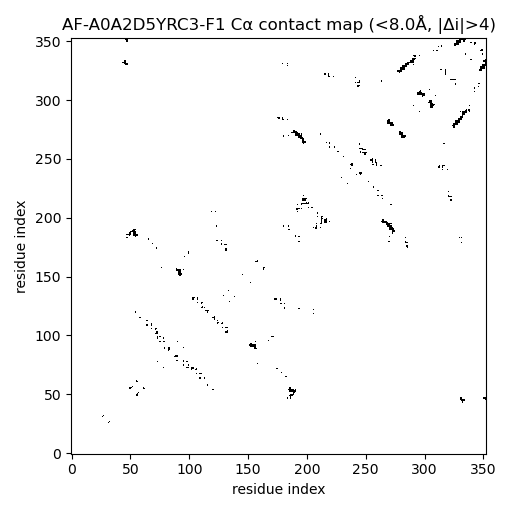1.00 95.69 263 TRP A CA 1
ATOM 2160 C C . TRP A 1 263 ? 11.037 4.692 -8.040 1.00 95.69 263 TRP A C 1
ATOM 2162 O O . TRP A 1 263 ? 10.168 4.230 -7.302 1.00 95.69 263 TRP A O 1
ATOM 2172 N N . MET A 1 264 ? 11.615 3.968 -9.007 1.00 96.94 264 MET A N 1
ATOM 2173 C CA . MET A 1 264 ? 11.276 2.558 -9.259 1.00 96.94 264 MET A CA 1
ATOM 2174 C C . MET A 1 264 ? 11.535 1.692 -8.019 1.00 96.94 264 MET A C 1
ATOM 2176 O O . MET A 1 264 ? 10.654 0.950 -7.599 1.00 96.94 264 MET A O 1
ATOM 2180 N N . ARG A 1 265 ? 12.695 1.854 -7.369 1.00 95.44 265 ARG A N 1
ATOM 2181 C CA . ARG A 1 265 ? 13.053 1.131 -6.133 1.00 95.44 265 ARG A CA 1
ATOM 2182 C C . ARG A 1 265 ? 12.143 1.464 -4.952 1.00 95.44 265 ARG A C 1
ATOM 2184 O O . ARG A 1 265 ? 11.946 0.627 -4.082 1.00 95.44 265 ARG A O 1
ATOM 2191 N N . SER A 1 266 ? 11.580 2.673 -4.917 1.00 93.31 266 SER A N 1
ATOM 2192 C CA . SER A 1 266 ? 10.663 3.097 -3.851 1.00 93.31 266 SER A CA 1
ATOM 2193 C C . SER A 1 266 ? 9.279 2.450 -3.929 1.00 93.31 266 SER A C 1
ATOM 2195 O O . SER A 1 266 ? 8.466 2.647 -3.025 1.00 93.31 266 SER A O 1
ATOM 2197 N N . LYS A 1 267 ? 8.982 1.725 -5.014 1.00 94.56 267 LYS A N 1
ATOM 2198 C CA . LYS A 1 267 ? 7.688 1.083 -5.210 1.00 94.56 267 LYS A CA 1
ATOM 2199 C C . LYS A 1 267 ? 7.521 -0.149 -4.336 1.00 94.56 267 LYS A C 1
ATOM 2201 O O . LYS A 1 267 ? 8.464 -0.869 -4.010 1.00 94.56 267 LYS A O 1
ATOM 2206 N N . GLU A 1 268 ? 6.267 -0.379 -3.992 1.00 92.12 268 GLU A N 1
ATOM 2207 C CA . GLU A 1 268 ? 5.782 -1.488 -3.190 1.00 92.12 268 GLU A CA 1
ATOM 2208 C C . GLU A 1 268 ? 4.453 -1.941 -3.788 1.00 92.12 268 GLU A C 1
ATOM 2210 O O . GLU A 1 268 ? 3.699 -1.110 -4.294 1.00 92.12 268 GLU A O 1
ATOM 2215 N N . ILE A 1 269 ? 4.210 -3.248 -3.757 1.00 93.88 269 ILE A N 1
ATOM 2216 C CA . ILE A 1 269 ? 2.962 -3.887 -4.161 1.00 93.88 269 ILE A CA 1
ATOM 2217 C C . ILE A 1 269 ? 2.362 -4.562 -2.940 1.00 93.88 269 ILE A C 1
ATOM 2219 O O . ILE A 1 269 ? 3.038 -5.343 -2.264 1.00 93.88 269 ILE A O 1
ATOM 2223 N N . ASP A 1 270 ? 1.074 -4.322 -2.714 1.00 93.31 270 ASP A N 1
ATOM 2224 C CA . ASP A 1 270 ? 0.379 -4.852 -1.547 1.00 93.31 270 ASP A CA 1
ATOM 2225 C C . ASP A 1 270 ? 0.356 -6.385 -1.556 1.00 93.31 270 ASP A C 1
ATOM 2227 O O . ASP A 1 270 ? 0.697 -7.002 -0.552 1.00 93.31 270 ASP A O 1
ATOM 2231 N N . ILE A 1 271 ? -0.039 -7.025 -2.666 1.00 93.69 271 ILE A N 1
ATOM 2232 C CA . ILE A 1 271 ? -0.175 -8.490 -2.756 1.00 93.69 271 ILE A CA 1
ATOM 2233 C C . ILE A 1 271 ? 0.319 -9.017 -4.110 1.00 93.69 271 ILE A C 1
ATOM 2235 O O . ILE A 1 271 ? 0.100 -8.407 -5.154 1.00 93.69 271 ILE A O 1
ATOM 2239 N N . VAL A 1 272 ? 0.911 -10.213 -4.106 1.00 94.50 272 VAL A N 1
ATOM 2240 C CA . VAL A 1 272 ? 1.135 -11.013 -5.319 1.00 94.50 272 VAL A CA 1
ATOM 2241 C C . VAL A 1 272 ? 0.268 -12.263 -5.282 1.00 94.50 272 VAL A C 1
ATOM 2243 O O . VAL A 1 272 ? 0.174 -12.923 -4.244 1.00 94.50 272 VAL A O 1
ATOM 2246 N N . ALA A 1 273 ? -0.358 -12.592 -6.412 1.00 93.69 273 ALA A N 1
ATOM 2247 C CA . ALA A 1 273 ? -1.131 -13.819 -6.563 1.00 93.69 273 ALA A CA 1
ATOM 2248 C C . ALA A 1 273 ? -0.895 -14.492 -7.916 1.00 93.69 273 ALA A C 1
ATOM 2250 O O . ALA A 1 273 ? -0.692 -13.818 -8.926 1.00 93.69 273 ALA A O 1
ATOM 2251 N N . SER A 1 274 ? -1.016 -15.817 -7.942 1.00 93.00 274 SER A N 1
ATOM 2252 C CA . SER A 1 274 ? -0.980 -16.627 -9.156 1.00 93.00 274 SER A CA 1
ATOM 2253 C C . SER A 1 274 ? -2.276 -17.415 -9.312 1.00 93.00 274 SER A C 1
ATOM 2255 O O . SER A 1 274 ? -2.644 -18.221 -8.459 1.00 93.00 274 SER A O 1
ATOM 2257 N N . LYS A 1 275 ? -2.971 -17.220 -10.433 1.00 88.94 275 LYS A N 1
ATOM 2258 C CA . LYS A 1 275 ? -4.214 -17.930 -10.751 1.00 88.94 275 LYS A CA 1
ATOM 2259 C C . LYS A 1 275 ? -4.195 -18.392 -12.200 1.00 88.94 275 LYS A C 1
ATOM 2261 O O . LYS A 1 275 ? -3.992 -17.592 -13.1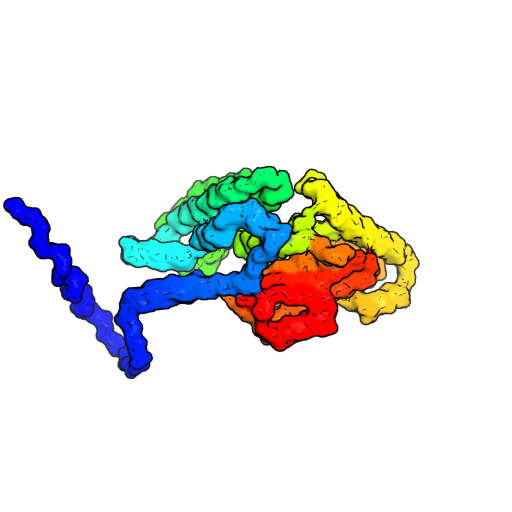05 1.00 88.94 275 LYS A O 1
ATOM 2266 N N . GLN A 1 276 ? -4.418 -19.693 -12.409 1.00 86.81 276 GLN A N 1
ATOM 2267 C CA . GLN A 1 276 ? -4.487 -20.316 -13.742 1.00 86.81 276 GLN A CA 1
ATOM 2268 C C . GLN A 1 276 ? -3.258 -20.010 -14.625 1.00 86.81 276 GLN A C 1
ATOM 2270 O O . GLN A 1 276 ? -3.384 -19.739 -15.813 1.00 86.81 276 GLN A O 1
ATOM 2275 N N . GLY A 1 277 ? -2.059 -20.020 -14.032 1.00 86.62 277 GLY A N 1
ATOM 2276 C CA . GLY A 1 277 ? -0.802 -19.741 -14.739 1.00 86.62 277 GLY A CA 1
ATOM 2277 C C . GLY A 1 277 ? -0.506 -18.256 -14.982 1.00 86.62 277 GLY A C 1
ATOM 2278 O O . GLY A 1 277 ? 0.593 -17.933 -15.422 1.00 86.62 277 GLY A O 1
ATOM 2279 N N . GLN A 1 278 ? -1.429 -17.348 -14.652 1.00 92.81 278 GLN A N 1
ATOM 2280 C CA . GLN A 1 278 ? -1.213 -15.904 -14.715 1.00 92.81 278 GLN A CA 1
ATOM 2281 C C . GLN A 1 278 ? -0.826 -15.360 -13.337 1.00 92.81 278 GLN A C 1
ATOM 2283 O O . GLN A 1 278 ? -1.485 -15.664 -12.340 1.00 92.81 278 GLN A O 1
ATOM 2288 N N . LYS A 1 279 ? 0.213 -14.520 -13.292 1.00 95.69 279 LYS A N 1
ATOM 2289 C CA . LYS A 1 279 ? 0.616 -13.789 -12.083 1.00 95.69 279 LYS A CA 1
ATOM 2290 C C . LYS A 1 279 ? 0.041 -12.380 -12.077 1.00 95.69 279 LYS A C 1
ATOM 2292 O O . LYS A 1 279 ? -0.067 -11.754 -13.137 1.00 95.69 279 LYS A O 1
ATOM 2297 N N . PHE A 1 280 ? -0.280 -11.885 -10.890 1.00 97.19 280 PHE A N 1
ATOM 2298 C CA . PHE A 1 280 ? -0.886 -10.579 -10.667 1.00 97.19 280 PHE A CA 1
ATOM 2299 C C . PHE A 1 280 ? -0.114 -9.781 -9.618 1.00 97.19 280 PHE A C 1
ATOM 2301 O O . PHE A 1 280 ? 0.240 -10.325 -8.571 1.00 97.19 280 PHE A O 1
ATOM 2308 N N . LEU A 1 281 ? 0.103 -8.493 -9.895 1.00 97.38 281 LEU A N 1
ATOM 2309 C CA . LEU A 1 281 ? 0.439 -7.492 -8.880 1.00 97.38 281 LEU A CA 1
ATOM 2310 C C . LEU A 1 281 ? -0.872 -6.839 -8.448 1.00 97.38 281 LEU A C 1
ATOM 2312 O O . LEU A 1 281 ? -1.575 -6.266 -9.281 1.00 97.38 281 LEU A O 1
ATOM 2316 N N . ILE A 1 282 ? -1.225 -6.981 -7.175 1.00 97.19 282 ILE A N 1
ATOM 2317 C CA . ILE A 1 282 ? -2.524 -6.583 -6.641 1.00 97.19 282 ILE A CA 1
ATOM 2318 C C . ILE A 1 282 ? -2.356 -5.370 -5.727 1.00 97.19 282 ILE A C 1
ATOM 2320 O O . ILE A 1 282 ? -1.667 -5.442 -4.713 1.00 97.19 282 ILE A O 1
ATOM 2324 N N . GLU A 1 283 ? -3.065 -4.294 -6.057 1.00 96.94 283 GLU A N 1
ATOM 2325 C CA . GLU A 1 283 ? -3.232 -3.093 -5.235 1.00 96.94 283 GLU A CA 1
ATOM 2326 C C . GLU A 1 283 ? -4.541 -3.159 -4.437 1.00 96.94 283 GLU A C 1
ATOM 2328 O O . GLU A 1 283 ? -5.615 -3.431 -4.982 1.00 96.94 283 GLU A O 1
ATOM 2333 N N . VAL A 1 284 ? -4.492 -2.862 -3.141 1.00 94.25 284 VAL A N 1
ATOM 2334 C CA . VAL A 1 284 ? -5.636 -2.925 -2.229 1.00 94.25 284 VAL A CA 1
ATOM 2335 C C . VAL A 1 284 ? -6.070 -1.526 -1.820 1.00 94.25 284 VAL A C 1
ATOM 2337 O O . VAL A 1 284 ? -5.347 -0.742 -1.210 1.00 94.25 284 VAL A O 1
ATOM 2340 N N . LYS A 1 285 ? -7.333 -1.203 -2.099 1.00 92.00 285 LYS A N 1
ATOM 2341 C CA . LYS A 1 285 ? -7.938 0.081 -1.746 1.00 92.00 285 LYS A CA 1
ATOM 2342 C C . LYS A 1 285 ? -9.053 -0.107 -0.724 1.00 92.00 285 LYS A C 1
ATOM 2344 O O . LYS A 1 285 ? -10.131 -0.635 -1.008 1.00 92.00 285 LYS A O 1
ATOM 2349 N N . ASN A 1 286 ? -8.804 0.375 0.495 1.00 87.88 286 ASN A N 1
ATOM 2350 C CA . ASN A 1 286 ? -9.728 0.274 1.627 1.00 87.88 286 ASN A CA 1
ATOM 2351 C C . ASN A 1 286 ? -10.283 1.638 2.072 1.00 87.88 286 ASN A C 1
ATOM 2353 O O . ASN A 1 286 ? -10.135 2.058 3.222 1.00 87.88 286 ASN A O 1
ATOM 2357 N N . TYR A 1 287 ? -10.932 2.343 1.148 1.00 84.75 287 TYR A N 1
ATOM 2358 C CA . TYR A 1 287 ? -11.581 3.622 1.437 1.00 84.75 287 TYR A CA 1
ATOM 2359 C C . TYR A 1 287 ? -12.825 3.457 2.306 1.00 84.75 287 TYR A C 1
ATOM 2361 O O . TYR A 1 287 ? -13.407 2.381 2.394 1.00 84.75 287 TYR A O 1
ATOM 2369 N N . SER A 1 288 ? -13.257 4.539 2.960 1.00 79.31 288 SER A N 1
ATOM 2370 C CA . SER A 1 288 ? -14.440 4.524 3.829 1.00 79.31 288 SER A CA 1
ATOM 2371 C C . SER A 1 288 ? -15.771 4.479 3.068 1.00 79.31 288 SER A C 1
ATOM 2373 O O . SER A 1 288 ? -16.796 4.138 3.662 1.00 79.31 288 SER A O 1
ATOM 2375 N N . LYS A 1 289 ? -15.754 4.786 1.770 1.00 84.06 289 LYS A N 1
ATOM 2376 C CA . LYS A 1 289 ? -16.914 4.841 0.874 1.00 84.06 289 LYS A CA 1
ATOM 2377 C C . LYS A 1 289 ? -16.613 4.088 -0.423 1.00 84.06 289 LYS A C 1
ATOM 2379 O O . LYS A 1 289 ? -15.446 3.838 -0.721 1.00 84.06 289 LYS A O 1
ATOM 2384 N N . VAL A 1 290 ? -17.671 3.764 -1.167 1.00 88.25 290 VAL A N 1
ATOM 2385 C CA . VAL A 1 290 ? -17.576 3.285 -2.555 1.00 88.25 290 VAL A CA 1
ATOM 2386 C C . VAL A 1 290 ? -16.838 4.330 -3.392 1.00 88.25 290 VAL A C 1
ATOM 2388 O O . VAL A 1 290 ? -17.092 5.528 -3.239 1.00 88.25 290 VAL A O 1
ATOM 2391 N N . ILE A 1 291 ? -15.927 3.883 -4.253 1.00 90.62 291 ILE A N 1
ATOM 2392 C CA . ILE A 1 291 ? -15.199 4.763 -5.168 1.00 90.62 291 ILE A CA 1
ATOM 2393 C C . ILE A 1 291 ? -16.056 5.073 -6.389 1.00 90.62 291 ILE A C 1
ATOM 2395 O O . ILE A 1 291 ? -16.540 4.173 -7.065 1.00 90.62 291 ILE A O 1
ATOM 2399 N N . THR A 1 292 ? -16.243 6.365 -6.638 1.00 91.88 292 THR A N 1
ATOM 2400 C CA . THR A 1 292 ? -16.938 6.905 -7.814 1.00 91.88 292 THR A CA 1
ATOM 2401 C C . THR A 1 292 ? -15.931 7.380 -8.853 1.00 91.88 292 THR A C 1
ATOM 24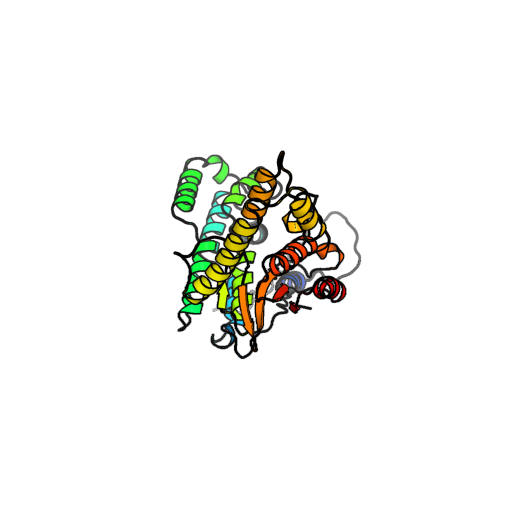03 O O . THR A 1 292 ? -14.748 7.538 -8.531 1.00 91.88 292 THR A O 1
ATOM 2406 N N . LYS A 1 293 ? -16.392 7.690 -10.070 1.00 91.94 293 LYS A N 1
ATOM 2407 C CA . LYS A 1 293 ? -15.530 8.241 -11.123 1.00 91.94 293 LYS A CA 1
ATOM 2408 C C . LYS A 1 293 ? -14.835 9.537 -10.703 1.00 91.94 293 LYS A C 1
ATOM 2410 O O . LYS A 1 293 ? -13.649 9.706 -10.969 1.00 91.94 293 LYS A O 1
ATOM 2415 N N . ASN A 1 294 ? -15.528 10.409 -9.972 1.00 89.31 294 ASN A N 1
ATOM 2416 C CA . ASN A 1 294 ? -14.922 11.632 -9.441 1.00 89.31 294 ASN A CA 1
ATOM 2417 C C . ASN A 1 294 ? -13.809 11.290 -8.445 1.00 89.31 294 ASN A C 1
ATOM 2419 O O . ASN A 1 294 ? -12.660 11.654 -8.654 1.00 89.31 294 ASN A O 1
ATOM 2423 N N . SER A 1 295 ? -14.099 10.464 -7.435 1.00 89.94 295 SER A N 1
ATOM 2424 C CA . SER A 1 295 ? -13.106 10.089 -6.414 1.00 89.94 295 SER A CA 1
ATOM 2425 C C . SER A 1 295 ? -11.907 9.301 -6.955 1.00 89.94 295 SER A C 1
ATOM 2427 O O . SER A 1 295 ? -10.842 9.324 -6.344 1.00 89.94 295 SER A O 1
ATOM 2429 N N . LEU A 1 296 ? -12.073 8.588 -8.072 1.00 91.56 296 LEU A N 1
ATOM 2430 C CA . LEU A 1 296 ? -10.988 7.904 -8.779 1.00 91.56 296 LEU A CA 1
ATOM 2431 C C . LEU A 1 296 ? -9.973 8.905 -9.361 1.00 91.56 296 LEU A C 1
ATOM 2433 O O . LEU A 1 296 ? -8.767 8.644 -9.328 1.00 91.56 296 LEU A O 1
ATOM 2437 N N . ASN A 1 297 ? -10.476 10.040 -9.854 1.00 88.81 297 ASN A N 1
ATOM 2438 C CA . ASN A 1 297 ? -9.716 11.090 -10.532 1.00 88.81 297 ASN A CA 1
ATOM 2439 C C . ASN A 1 297 ? -9.343 12.270 -9.618 1.00 88.81 297 ASN A C 1
ATOM 2441 O O . ASN A 1 297 ? -8.479 13.063 -9.980 1.00 88.81 297 ASN A O 1
ATOM 2445 N N . ASP A 1 298 ? -9.953 12.375 -8.437 1.00 85.06 298 ASP A N 1
ATOM 2446 C CA . ASP A 1 298 ? -9.701 13.457 -7.490 1.00 85.06 298 ASP A CA 1
ATOM 2447 C C . ASP A 1 298 ? -8.250 13.428 -6.976 1.00 85.06 298 ASP A C 1
ATOM 2449 O O . ASP A 1 298 ? -7.843 12.557 -6.198 1.00 85.06 298 ASP A O 1
ATOM 2453 N N . ASP A 1 299 ? -7.479 14.449 -7.342 1.00 69.44 299 ASP A N 1
ATOM 2454 C CA . ASP A 1 299 ? -6.238 14.794 -6.657 1.00 69.44 299 ASP A CA 1
ATOM 2455 C C . ASP A 1 299 ? -6.605 15.504 -5.350 1.00 69.44 299 ASP A C 1
ATOM 2457 O O . ASP A 1 299 ? -7.039 16.657 -5.354 1.00 69.44 299 ASP A O 1
ATOM 2461 N N . TYR A 1 300 ? -6.452 14.831 -4.204 1.00 55.28 300 TYR A N 1
ATOM 2462 C CA . TYR A 1 300 ? -6.758 15.396 -2.883 1.00 55.28 300 TYR A CA 1
ATOM 2463 C C . TYR A 1 300 ? -5.922 16.667 -2.600 1.00 55.28 300 TYR A C 1
ATOM 2465 O O . TYR A 1 300 ? -4.852 16.608 -1.985 1.00 55.28 300 TYR A O 1
ATOM 2473 N N . GLY A 1 301 ? -6.415 17.830 -3.038 1.00 51.28 301 GLY A N 1
ATOM 2474 C CA . GLY A 1 301 ? -5.839 19.154 -2.794 1.00 51.28 301 GLY A CA 1
ATOM 2475 C C . GLY A 1 301 ? -4.411 19.349 -3.319 1.00 51.28 301 GLY A C 1
ATOM 2476 O O . GLY A 1 301 ? -3.624 20.027 -2.659 1.00 51.28 301 GLY A O 1
ATOM 2477 N N . GLY A 1 302 ? -4.043 18.708 -4.437 1.00 52.47 302 GLY A N 1
ATOM 2478 C CA . GLY A 1 302 ? -2.753 18.899 -5.124 1.00 52.47 302 GLY A CA 1
ATOM 2479 C C . GLY A 1 302 ? -1.511 18.328 -4.422 1.00 52.47 302 GLY A C 1
ATOM 2480 O O . GLY A 1 302 ? -0.401 18.491 -4.915 1.00 52.47 302 GLY A O 1
ATOM 2481 N N . ARG A 1 303 ? -1.659 17.654 -3.269 1.00 56.22 303 ARG A N 1
ATOM 2482 C CA . ARG A 1 303 ? -0.530 17.048 -2.523 1.00 56.22 303 ARG A CA 1
ATOM 2483 C C . ARG A 1 303 ? -0.452 15.528 -2.627 1.00 56.22 303 ARG A C 1
ATOM 2485 O O . ARG A 1 303 ? 0.538 14.942 -2.195 1.00 56.22 303 ARG A O 1
ATOM 2492 N N . LYS A 1 304 ? -1.496 14.880 -3.140 1.00 75.31 304 LYS A N 1
ATOM 2493 C CA . LYS A 1 304 ? -1.557 13.430 -3.336 1.00 75.31 304 LYS A CA 1
ATOM 2494 C C . LYS A 1 304 ? -2.090 13.143 -4.728 1.00 75.31 304 LYS A C 1
ATOM 2496 O O . LYS A 1 304 ? -3.091 13.735 -5.113 1.00 75.31 304 LYS A O 1
ATOM 2501 N N . LYS A 1 305 ? -1.430 12.217 -5.420 1.00 87.62 305 LYS A N 1
ATOM 2502 C CA . LYS A 1 305 ? -1.861 11.696 -6.719 1.00 87.62 305 LYS A CA 1
ATOM 2503 C C . LYS A 1 305 ? -3.197 10.975 -6.574 1.00 87.62 305 LYS A C 1
ATOM 2505 O O . LYS A 1 305 ? -3.368 10.238 -5.595 1.00 87.62 305 LYS A O 1
ATOM 2510 N N . SER A 1 306 ? -4.080 11.151 -7.547 1.00 91.94 306 SER A N 1
ATOM 2511 C CA . SER A 1 306 ? -5.314 10.385 -7.691 1.00 91.94 306 SER A CA 1
ATOM 2512 C C . SER A 1 306 ? -5.042 8.878 -7.752 1.00 91.94 306 SER A C 1
ATOM 2514 O O . SER A 1 306 ? -3.928 8.426 -8.048 1.00 91.94 306 SER A O 1
ATOM 2516 N N . ILE A 1 307 ? -6.075 8.082 -7.469 1.00 93.12 307 ILE A N 1
ATOM 2517 C CA . ILE A 1 307 ? -5.998 6.617 -7.565 1.00 93.12 307 ILE A CA 1
ATOM 2518 C C . ILE A 1 307 ? -5.651 6.218 -9.001 1.00 93.12 307 ILE A C 1
ATOM 2520 O O . ILE A 1 307 ? -4.814 5.339 -9.202 1.00 93.12 307 ILE A O 1
ATOM 2524 N N . PHE A 1 308 ? -6.253 6.897 -9.981 1.00 94.94 308 PHE A N 1
ATOM 2525 C CA . PHE A 1 308 ? -6.038 6.635 -11.398 1.00 94.94 308 PHE A CA 1
ATOM 2526 C C . PHE A 1 308 ? -4.589 6.878 -11.830 1.00 94.94 308 PHE A C 1
ATOM 2528 O O . PHE A 1 308 ? -3.987 6.023 -12.474 1.00 94.94 308 PHE A O 1
ATOM 2535 N N . THR A 1 309 ? -3.987 7.997 -11.417 1.00 93.56 309 THR A N 1
ATOM 2536 C CA . THR A 1 309 ? -2.582 8.300 -11.729 1.00 93.56 309 THR A CA 1
ATOM 2537 C C . THR A 1 309 ? -1.633 7.288 -11.088 1.00 93.56 309 THR A C 1
ATOM 2539 O O . THR A 1 309 ? -0.700 6.828 -11.739 1.00 93.56 309 THR A O 1
ATOM 2542 N N . GLN A 1 310 ? -1.887 6.883 -9.837 1.00 93.38 310 GLN A N 1
ATOM 2543 C CA . GLN A 1 310 ? -1.106 5.822 -9.184 1.00 93.38 310 GLN A CA 1
ATOM 2544 C C . GLN A 1 310 ? -1.210 4.483 -9.931 1.00 93.38 310 GLN A C 1
ATOM 2546 O O . GLN A 1 310 ? -0.233 3.746 -9.999 1.00 93.38 310 GLN A O 1
ATOM 2551 N N . GLN A 1 311 ? -2.372 4.176 -10.510 1.00 96.00 311 GLN A N 1
ATOM 2552 C CA . GLN A 1 311 ? -2.580 2.944 -11.271 1.00 96.00 311 GLN A CA 1
ATOM 2553 C C . GLN A 1 311 ? -1.871 2.982 -12.628 1.00 96.00 311 GLN A C 1
ATOM 2555 O O . GLN A 1 311 ? -1.218 2.011 -13.002 1.00 96.00 311 GLN A O 1
ATOM 2560 N N . LYS A 1 312 ? -1.902 4.119 -13.329 1.00 96.69 312 LYS A N 1
ATOM 2561 C CA . LYS A 1 312 ? -1.112 4.295 -14.556 1.00 96.69 312 LYS A CA 1
ATOM 2562 C C . LYS A 1 312 ? 0.391 4.155 -14.311 1.00 96.69 312 LYS A C 1
ATOM 2564 O O . LYS A 1 312 ? 1.076 3.560 -15.131 1.00 96.69 312 LYS A O 1
ATOM 2569 N N . GLU A 1 313 ? 0.893 4.637 -13.170 1.00 96.06 313 GLU A N 1
ATOM 2570 C CA . GLU A 1 313 ? 2.296 4.430 -12.781 1.00 96.06 313 GLU A CA 1
ATOM 2571 C C . GLU A 1 313 ? 2.666 2.949 -12.704 1.00 96.06 313 GLU A C 1
ATOM 2573 O O . GLU A 1 313 ? 3.760 2.581 -13.119 1.00 96.06 313 GLU A O 1
ATOM 2578 N N . LEU A 1 314 ? 1.777 2.107 -12.168 1.00 97.12 314 LEU A N 1
ATOM 2579 C CA . LEU A 1 314 ? 2.020 0.670 -12.079 1.00 97.12 314 LEU A CA 1
ATOM 2580 C C . LEU A 1 314 ? 1.998 0.008 -13.463 1.00 97.12 314 LEU A C 1
ATOM 2582 O O . LEU A 1 314 ? 2.839 -0.844 -13.730 1.00 97.12 314 LEU A O 1
ATOM 2586 N N . VAL A 1 315 ? 1.082 0.415 -14.345 1.00 97.88 315 VAL A N 1
ATOM 2587 C CA . VAL A 1 315 ? 1.014 -0.095 -15.727 1.00 97.88 315 VAL A CA 1
ATOM 2588 C C . VAL A 1 315 ? 2.285 0.254 -16.494 1.00 97.88 315 VAL A C 1
ATOM 2590 O O . VAL A 1 315 ? 2.943 -0.650 -17.001 1.00 97.88 315 VAL A O 1
ATOM 2593 N N . GLU A 1 316 ? 2.693 1.528 -16.498 1.00 97.88 316 GLU A N 1
ATOM 2594 C CA . GLU A 1 316 ? 3.940 1.939 -17.155 1.00 97.88 316 GLU A CA 1
ATOM 2595 C C . GLU A 1 316 ? 5.149 1.203 -16.570 1.00 97.88 316 GLU A C 1
ATOM 2597 O O . GLU A 1 316 ? 6.038 0.795 -17.314 1.00 97.88 316 GLU A O 1
ATOM 2602 N N . LEU A 1 317 ? 5.188 1.001 -15.247 1.00 98.06 317 LEU A N 1
ATOM 2603 C CA . LEU A 1 317 ? 6.275 0.278 -14.589 1.00 98.06 317 LEU A CA 1
ATOM 2604 C C . LEU A 1 317 ? 6.340 -1.189 -15.025 1.00 98.06 317 LEU A C 1
ATOM 2606 O O . LEU A 1 317 ? 7.429 -1.676 -15.319 1.00 98.06 317 LEU A O 1
ATOM 2610 N N . ILE A 1 318 ? 5.195 -1.877 -15.079 1.00 97.88 318 ILE A N 1
ATOM 2611 C CA . ILE A 1 318 ? 5.096 -3.263 -15.555 1.00 97.88 318 ILE A CA 1
ATOM 2612 C C . ILE A 1 318 ? 5.583 -3.365 -17.001 1.00 97.88 318 ILE A C 1
ATOM 2614 O O . ILE A 1 318 ? 6.392 -4.240 -17.302 1.00 97.88 318 ILE A O 1
ATOM 2618 N N . GLU A 1 319 ? 5.136 -2.459 -17.872 1.00 97.94 319 GLU A N 1
ATOM 2619 C CA . GLU A 1 319 ? 5.513 -2.443 -19.288 1.00 97.94 319 GLU A CA 1
ATOM 2620 C C . GLU A 1 319 ? 6.997 -2.115 -19.498 1.00 97.94 319 GLU A C 1
ATOM 2622 O O . GLU A 1 319 ? 7.679 -2.785 -20.271 1.00 97.94 319 GLU A O 1
ATOM 2627 N N . TYR A 1 320 ? 7.528 -1.104 -18.806 1.00 98.06 320 TYR A N 1
ATOM 2628 C CA . TYR A 1 320 ? 8.923 -0.684 -18.952 1.00 98.06 320 TYR A CA 1
ATOM 2629 C C . TYR A 1 320 ? 9.917 -1.740 -18.444 1.00 98.06 320 TYR A C 1
ATOM 2631 O O . TYR A 1 320 ? 10.988 -1.938 -19.030 1.00 98.06 320 TYR A O 1
ATOM 2639 N N . LEU A 1 321 ? 9.576 -2.405 -17.341 1.00 97.75 321 LEU A N 1
ATOM 2640 C CA . LEU A 1 321 ? 10.404 -3.446 -16.740 1.00 97.75 321 LEU A CA 1
ATOM 2641 C C . LEU A 1 321 ? 10.171 -4.837 -17.356 1.00 97.75 321 LEU A C 1
ATOM 2643 O O . LEU A 1 321 ? 10.867 -5.767 -16.962 1.00 97.75 321 LEU A O 1
ATOM 2647 N N . ASP A 1 322 ? 9.243 -4.971 -18.311 1.00 97.06 322 ASP A N 1
ATOM 2648 C CA . ASP A 1 322 ? 8.852 -6.243 -18.942 1.00 97.06 322 ASP A CA 1
ATOM 2649 C C . ASP A 1 322 ? 8.482 -7.322 -17.907 1.00 97.06 322 ASP A C 1
ATOM 2651 O O . ASP A 1 322 ? 8.956 -8.460 -17.914 1.00 97.06 322 ASP A O 1
ATOM 2655 N N . LEU A 1 323 ? 7.668 -6.927 -16.924 1.00 96.81 323 LEU A N 1
ATOM 2656 C CA . LEU A 1 323 ? 7.344 -7.795 -15.800 1.00 96.81 323 LEU A CA 1
ATOM 2657 C C . LEU A 1 323 ? 6.319 -8.865 -16.201 1.00 96.81 323 LEU A C 1
ATOM 2659 O O . LEU A 1 323 ? 5.295 -8.545 -16.806 1.00 96.81 323 LEU A O 1
ATOM 2663 N N . PRO A 1 324 ? 6.481 -10.127 -15.754 1.00 95.44 324 PRO A N 1
ATOM 2664 C CA . PRO A 1 324 ? 5.569 -11.224 -16.083 1.00 95.44 324 PRO A CA 1
ATOM 2665 C C . PRO A 1 324 ? 4.292 -11.208 -15.221 1.00 95.44 324 PRO A C 1
ATOM 2667 O O . PRO A 1 324 ? 3.817 -12.255 -14.774 1.00 95.44 324 PRO A O 1
ATOM 2670 N N . TYR A 1 325 ? 3.746 -10.025 -14.936 1.00 97.25 325 TYR A N 1
ATOM 2671 C CA . TYR A 1 325 ? 2.582 -9.840 -14.077 1.00 97.25 325 TYR A CA 1
ATOM 2672 C C . TYR A 1 325 ? 1.542 -8.951 -14.751 1.00 97.25 325 TYR A C 1
ATOM 2674 O O . TYR A 1 325 ? 1.876 -8.008 -15.458 1.00 97.25 325 TYR A O 1
ATOM 2682 N N . ARG A 1 326 ? 0.265 -9.218 -14.473 1.00 96.94 326 ARG A N 1
ATOM 2683 C CA . ARG A 1 326 ? -0.833 -8.313 -14.822 1.00 96.94 326 ARG A CA 1
ATOM 2684 C C . ARG A 1 326 ? -1.213 -7.442 -13.624 1.00 96.94 326 ARG A C 1
ATOM 2686 O O . ARG A 1 326 ? -1.238 -7.953 -12.502 1.00 96.94 326 ARG A O 1
ATOM 2693 N N . PRO A 1 327 ? -1.542 -6.161 -13.831 1.00 97.69 327 PRO A N 1
ATOM 2694 C CA . PRO A 1 327 ? -2.029 -5.321 -12.752 1.00 97.69 327 PRO A CA 1
ATOM 2695 C C . PRO A 1 327 ? -3.463 -5.712 -12.371 1.00 97.69 327 PRO A C 1
ATOM 2697 O O . PRO A 1 327 ? -4.327 -5.956 -13.218 1.00 97.69 327 PRO A O 1
ATOM 2700 N N . MET A 1 328 ? -3.731 -5.763 -11.073 1.00 97.38 328 MET A N 1
ATOM 2701 C CA . MET A 1 328 ? -5.056 -5.982 -10.507 1.00 97.38 328 MET A CA 1
ATOM 2702 C C . MET A 1 328 ? -5.270 -5.012 -9.349 1.00 97.38 328 MET A C 1
ATOM 2704 O O . MET A 1 328 ? -4.342 -4.660 -8.628 1.00 97.38 328 MET A O 1
ATOM 2708 N N . ILE A 1 329 ? -6.507 -4.567 -9.164 1.00 96.69 329 ILE A N 1
ATOM 2709 C CA . ILE A 1 329 ? -6.875 -3.664 -8.077 1.00 96.69 329 ILE A CA 1
ATOM 2710 C C . ILE A 1 329 ? -8.152 -4.134 -7.400 1.00 96.69 329 ILE A C 1
ATOM 2712 O O . ILE A 1 329 ? -9.120 -4.552 -8.038 1.00 96.69 329 ILE A O 1
ATOM 2716 N N . VAL A 1 330 ? -8.144 -4.064 -6.075 1.00 95.62 330 VAL A N 1
ATOM 2717 C CA . VAL A 1 330 ? -9.192 -4.605 -5.223 1.00 95.62 330 VAL A CA 1
ATOM 2718 C C . VAL A 1 330 ? -9.765 -3.501 -4.337 1.00 95.62 330 VAL A C 1
ATOM 2720 O O . VAL A 1 330 ? -9.082 -2.959 -3.468 1.00 95.62 330 VAL A O 1
ATOM 2723 N N . PHE A 1 331 ? -11.055 -3.200 -4.502 1.00 92.75 331 PHE A N 1
ATOM 2724 C CA . PHE A 1 331 ? -11.780 -2.226 -3.682 1.00 92.75 331 PHE A CA 1
ATOM 2725 C C . PHE A 1 331 ? -12.633 -2.926 -2.622 1.00 92.75 331 PHE A C 1
ATOM 2727 O O . PHE A 1 331 ? -13.736 -3.393 -2.901 1.00 92.75 331 PHE A O 1
ATOM 2734 N N . ARG A 1 332 ? -12.185 -2.935 -1.358 1.00 88.69 332 ARG A N 1
ATOM 2735 C CA . ARG A 1 332 ? -12.893 -3.639 -0.260 1.00 88.69 332 ARG A CA 1
ATOM 2736 C C . ARG A 1 332 ? -14.345 -3.205 -0.072 1.00 88.69 332 ARG A C 1
ATOM 2738 O O . ARG A 1 332 ? -15.216 -4.028 0.206 1.00 88.69 332 ARG A O 1
ATOM 2745 N N . ARG A 1 333 ? -14.598 -1.899 -0.172 1.00 84.50 333 ARG A N 1
ATOM 2746 C CA . ARG A 1 333 ? -15.945 -1.312 -0.030 1.00 84.50 333 ARG A CA 1
ATOM 2747 C C . ARG A 1 333 ? -16.649 -1.087 -1.362 1.00 84.50 333 ARG A C 1
ATOM 2749 O O . ARG A 1 333 ? -17.813 -0.704 -1.371 1.00 84.50 333 ARG A O 1
ATOM 2756 N N . GLY A 1 334 ? -15.940 -1.358 -2.446 1.00 89.75 334 GLY A N 1
ATOM 2757 C CA . GLY A 1 334 ? -16.429 -1.336 -3.803 1.00 89.75 334 GLY A CA 1
ATOM 2758 C C . GLY A 1 334 ? -16.130 -0.077 -4.602 1.00 89.75 334 GLY A C 1
ATOM 2759 O O . GLY A 1 334 ? -15.655 0.937 -4.079 1.00 89.75 334 GLY A O 1
ATOM 2760 N N . ILE A 1 335 ? -16.425 -0.181 -5.888 1.00 91.62 335 ILE A N 1
ATOM 2761 C CA . ILE A 1 335 ? -16.232 0.832 -6.921 1.00 91.62 335 ILE A CA 1
ATOM 2762 C C . ILE A 1 335 ? -17.458 0.829 -7.842 1.00 91.62 335 ILE A C 1
ATOM 2764 O O . ILE A 1 335 ? -18.077 -0.209 -8.036 1.00 91.62 335 ILE A O 1
ATOM 2768 N N . THR A 1 336 ? -17.854 1.982 -8.372 1.00 92.69 336 THR A N 1
ATOM 2769 C CA . THR A 1 336 ? -18.927 2.068 -9.375 1.00 92.69 336 THR A CA 1
ATOM 2770 C C . THR A 1 336 ? -18.465 1.511 -10.721 1.00 92.69 336 THR A C 1
ATOM 2772 O O . THR A 1 336 ? -17.309 1.721 -11.085 1.00 92.69 336 THR A O 1
ATOM 2775 N N . GLU A 1 337 ? -19.369 0.914 -11.503 1.00 92.81 337 GLU A N 1
ATOM 2776 C CA . GLU A 1 337 ? -19.043 0.318 -12.813 1.00 92.81 337 GLU A CA 1
ATOM 2777 C C . GLU A 1 337 ? -18.273 1.279 -13.735 1.00 92.81 337 GLU A C 1
ATOM 2779 O O . GLU A 1 337 ? -17.229 0.923 -14.263 1.00 92.81 337 GLU A O 1
ATOM 2784 N N . GLU A 1 338 ? -18.710 2.539 -13.841 1.00 94.19 338 GLU A N 1
ATOM 2785 C CA . GLU A 1 338 ? -18.046 3.566 -14.663 1.00 94.19 338 GLU A CA 1
ATOM 2786 C C . GLU A 1 338 ? -16.582 3.834 -14.271 1.00 94.19 338 GLU A C 1
ATOM 2788 O O . GLU A 1 338 ? -15.733 4.063 -15.126 1.00 94.19 338 GLU A O 1
ATOM 2793 N N . ALA A 1 339 ? -16.275 3.792 -12.975 1.00 93.94 339 ALA A N 1
ATOM 2794 C CA . ALA A 1 339 ? -14.937 4.040 -12.454 1.00 93.94 339 ALA A CA 1
ATOM 2795 C C . ALA A 1 339 ? -14.069 2.785 -12.594 1.00 93.94 339 ALA A C 1
ATOM 2797 O O . ALA A 1 339 ? -12.870 2.871 -12.847 1.00 93.94 339 ALA A O 1
ATOM 2798 N N . ALA A 1 340 ? -14.679 1.608 -12.450 1.00 95.00 340 ALA A N 1
ATOM 2799 C CA . ALA A 1 340 ? -14.005 0.348 -12.694 1.00 95.00 340 ALA A CA 1
ATOM 2800 C C . ALA A 1 340 ? -13.628 0.206 -14.176 1.00 95.00 340 ALA A C 1
ATOM 2802 O O . ALA A 1 340 ? -12.497 -0.167 -14.471 1.00 95.00 340 ALA A O 1
ATOM 2803 N N . GLN A 1 341 ? -14.521 0.600 -15.088 1.00 96.81 341 GLN A N 1
ATOM 2804 C CA . GLN A 1 341 ? -14.260 0.604 -16.526 1.00 96.81 341 GLN A CA 1
ATOM 2805 C C . GLN A 1 341 ? -13.082 1.517 -16.896 1.00 96.81 341 GLN A C 1
ATOM 2807 O O . GLN A 1 341 ? -12.249 1.126 -17.708 1.00 96.81 341 GLN A O 1
ATOM 2812 N N . ASP A 1 342 ? -12.960 2.703 -16.283 1.00 96.81 342 ASP A N 1
ATOM 2813 C CA . ASP A 1 342 ? -11.812 3.594 -16.517 1.00 96.81 342 ASP A CA 1
ATOM 2814 C C . ASP A 1 342 ? -10.475 2.895 -16.166 1.00 96.81 342 ASP A C 1
ATOM 2816 O O . ASP A 1 342 ? -9.491 3.051 -16.890 1.00 96.81 342 ASP A O 1
ATOM 2820 N N . LEU A 1 343 ? -10.438 2.085 -15.098 1.00 97.50 343 LEU A N 1
ATOM 2821 C CA . LEU A 1 343 ? -9.264 1.291 -14.706 1.00 97.50 343 LEU A CA 1
ATOM 2822 C C . LEU A 1 343 ? -9.024 0.085 -15.628 1.00 97.50 343 LEU A C 1
ATOM 2824 O O . LEU A 1 343 ? -7.882 -0.209 -15.978 1.00 97.50 343 LEU A O 1
ATOM 2828 N N . GLU A 1 344 ? -10.080 -0.602 -16.054 1.00 97.44 344 GLU A N 1
ATOM 2829 C CA . GLU A 1 344 ? -9.974 -1.723 -16.998 1.00 97.44 344 GLU A CA 1
ATOM 2830 C C . GLU A 1 344 ? -9.462 -1.271 -18.367 1.00 97.44 344 GLU A C 1
ATOM 2832 O O . GLU A 1 344 ? -8.650 -1.962 -18.981 1.00 97.44 344 GLU A O 1
ATOM 2837 N N . ASN A 1 345 ? -9.843 -0.069 -18.806 1.00 97.31 345 ASN A N 1
ATOM 2838 C CA . ASN A 1 345 ? -9.368 0.531 -20.054 1.00 97.31 345 ASN A CA 1
ATOM 2839 C C . ASN A 1 345 ? -7.851 0.782 -20.069 1.00 97.31 345 ASN A C 1
ATOM 2841 O O . ASN A 1 345 ? -7.269 0.871 -21.147 1.00 97.31 345 ASN A O 1
ATOM 2845 N N . ILE A 1 346 ? -7.208 0.895 -18.901 1.00 96.25 346 ILE A N 1
ATOM 2846 C CA . ILE A 1 346 ? -5.744 1.009 -18.784 1.00 96.25 346 ILE A CA 1
ATOM 2847 C C . ILE A 1 346 ? -5.075 -0.329 -18.426 1.00 96.25 346 ILE A C 1
ATOM 2849 O O . ILE A 1 346 ? -3.897 -0.350 -18.090 1.00 96.25 346 ILE A O 1
ATOM 2853 N N . GLY A 1 347 ? -5.812 -1.444 -18.487 1.00 95.12 347 GLY A N 1
ATOM 2854 C CA . GLY A 1 347 ? -5.264 -2.798 -18.371 1.00 95.12 347 GLY A CA 1
ATOM 2855 C C . GLY A 1 347 ? -5.408 -3.468 -17.002 1.00 95.12 347 GLY A C 1
ATOM 2856 O O . GLY A 1 347 ? -4.905 -4.579 -16.833 1.00 95.12 347 GLY A O 1
ATOM 2857 N N . PHE A 1 348 ? -6.089 -2.853 -16.027 1.00 96.81 348 PHE A N 1
ATOM 2858 C CA . PHE A 1 348 ? -6.318 -3.493 -14.727 1.00 96.81 348 PHE A CA 1
ATOM 2859 C C . PHE A 1 348 ? -7.421 -4.543 -14.776 1.00 96.81 348 PHE A C 1
ATOM 2861 O O . PHE A 1 348 ? -8.477 -4.335 -15.363 1.00 96.81 348 PHE A O 1
ATOM 2868 N N . GLN A 1 349 ? -7.240 -5.616 -14.011 1.00 95.31 349 GLN A N 1
ATOM 2869 C CA . GLN A 1 349 ? -8.367 -6.407 -13.529 1.00 95.31 349 GLN A CA 1
ATOM 2870 C C . GLN A 1 349 ? -8.933 -5.782 -12.244 1.00 95.31 349 GLN A C 1
ATOM 2872 O O . GLN A 1 349 ? -8.193 -5.575 -11.281 1.00 95.31 349 GLN A O 1
ATOM 2877 N N . VAL A 1 350 ? -10.240 -5.507 -12.197 1.00 94.31 350 VAL A N 1
ATOM 2878 C CA . VAL A 1 350 ? -10.875 -4.834 -11.049 1.00 94.31 350 VAL A CA 1
ATOM 2879 C C . VAL A 1 350 ? -11.765 -5.792 -10.257 1.00 94.31 350 VAL A C 1
ATOM 2881 O O . VAL A 1 350 ? -12.644 -6.449 -10.810 1.00 94.31 350 VAL A O 1
ATOM 2884 N N . ILE A 1 351 ? -11.576 -5.842 -8.935 1.00 91.56 351 ILE A N 1
ATO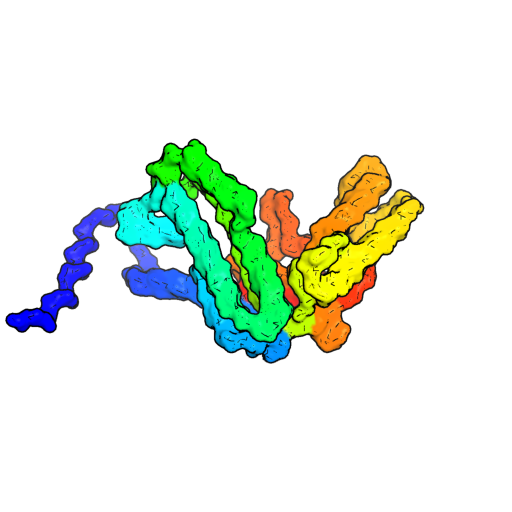M 2885 C CA . ILE A 1 351 ? -12.419 -6.603 -8.001 1.00 91.56 351 ILE A CA 1
ATOM 2886 C C . ILE A 1 351 ? -13.129 -5.644 -7.040 1.00 91.56 351 ILE A C 1
ATOM 2888 O O . ILE A 1 351 ? -12.515 -4.740 -6.470 1.00 91.56 351 ILE A O 1
ATOM 2892 N N . GLY A 1 352 ? -14.423 -5.890 -6.811 1.00 84.75 352 GLY A N 1
ATOM 2893 C CA . GLY A 1 352 ? -15.274 -5.085 -5.928 1.00 84.75 352 GLY A CA 1
ATOM 2894 C C . GLY A 1 352 ? -16.259 -4.170 -6.662 1.00 84.75 352 GLY A C 1
ATOM 2895 O O . GLY A 1 352 ? -16.691 -3.177 -6.081 1.00 84.75 352 GLY A O 1
ATOM 2896 N N . LYS A 1 353 ? -16.593 -4.471 -7.919 1.00 80.12 353 LYS A N 1
ATOM 2897 C CA . LYS A 1 353 ? -17.643 -3.758 -8.658 1.00 80.12 353 LYS A CA 1
ATOM 2898 C C . LYS A 1 353 ? -19.024 -3.863 -7.999 1.00 80.12 353 LYS A C 1
ATOM 2900 O O . LYS A 1 353 ? -19.235 -4.726 -7.109 1.00 80.12 353 LYS A O 1
#

Solvent-accessible surface area (backbone atoms only — not comparable to full-atom values): 20021 Å² total; per-residue (Å²): 142,87,90,81,87,90,84,78,80,87,83,80,83,89,82,87,87,84,83,84,81,88,86,83,87,84,81,94,38,69,67,53,53,52,49,48,50,51,45,70,65,56,66,67,55,60,53,64,65,65,30,86,78,8,64,33,55,76,36,87,63,38,69,63,53,50,53,53,38,62,69,42,58,76,46,69,72,58,51,43,53,52,43,26,71,76,66,77,41,64,46,32,37,49,53,55,53,49,47,49,55,52,29,46,54,50,34,46,53,51,54,64,65,63,73,49,101,42,72,69,59,44,52,54,51,48,50,48,38,62,72,54,50,77,51,70,71,53,50,49,53,53,52,51,49,60,70,75,37,51,73,61,34,72,32,66,54,46,91,87,39,64,65,56,56,56,70,49,47,86,73,59,62,66,53,59,57,55,55,40,47,51,53,47,49,25,19,40,51,41,54,59,33,68,70,40,38,27,39,91,78,50,90,88,46,54,75,61,32,35,54,54,19,48,54,42,24,50,36,48,50,52,50,50,57,65,54,60,86,56,50,75,67,59,50,50,53,48,27,73,75,34,40,80,59,45,72,40,79,60,97,49,69,66,51,22,49,52,48,25,50,52,51,54,38,69,39,70,37,52,29,34,29,46,52,97,92,44,37,32,43,31,44,70,43,63,55,97,54,61,38,38,54,65,63,34,63,45,45,66,84,80,78,42,80,16,60,52,60,56,48,52,38,50,46,47,49,35,63,75,51,67,47,88,49,44,50,30,39,36,24,45,48,17,34,38,65,75,32,46,48,61,44,41,75,69,62,34,47,76,44,17,104

Radius of gyration: 25.31 Å; Cα contacts (8 Å, |Δi|>4): 430; chains: 1; bounding box: 69×51×77 Å

Secondary structure (DSSP, 8-state):
---S--SSSSSS---S-------------HHHHHHHHHHHHH-----PPPPTTSTTTTSTTHHHHHHHHHHTS--HHHHHHHHHHHHSSPPBHHHHHHHHHHHHHHHHHHHHH---SSHHHHHHHHHHHHHHSPPHHHHHHHHHHHHHTHHHHTSBP-TT-HHHHHHHGGG---HHHHHHHHHHHHHSTTEEEEEEESSS--TT--HHHHHHHHHHHHHHHHHHHHHTT--HHHHHHHHHH-HHHH----SSHHHHHHHHHHHHHT-EEEEEEEETTEEEEEEEE--SSPBPHHHHH--GGGSS--HHHHHHHHHHHHHHTT-S-EEEEEETT-B-HHHHHHHHTTT-EEE--

pLDDT: mean 81.18, std 20.46, range [25.2, 98.06]

Sequence (353 aa):
MPYFTILFFLLFSCAQHISRLPSDNGDNNCANAVTNIYRSHSNYTNRIQVSPNSHGARLPGYEAKMKKIFSYVPSIKRFVKEYKAENQTTPLNKEVLAYLVTANKKVISELSSLKAHHPDITKVIQRAREGIDYNEKQLEKLRSFKSEHRDFLSRRYDESNKRDKNTFRPYKKEFYGVLGEIDVFMKIEGSEGIGIHFDNRLDELVPNERTHNRLLFEAVNDAENRLRGISPEAFNNLRQRYPLIFDRGGDNLEERIERSVSWMRSKEIDIVASKQGQKFLIEVKNYSKVITKNSLNDDYGGRKKSIFTQQKELVELIEYLDLPYRPMIVFRRGITEEAAQDLENIGFQVIGK